Protein AF-A0A8H4F578-F1 (afdb_monomer)

Nearest PDB structures (foldseek):
  7ubm-assembly1_Q  TM=1.935E-01  e=5.877E+00  Escherichia phage Lambda

pLDDT: mean 79.58, std 13.31, range [27.81, 94.06]

Structure (mmCIF, N/CA/C/O backbone):
data_AF-A0A8H4F578-F1
#
_entry.id   AF-A0A8H4F578-F1
#
loop_
_atom_site.group_PDB
_atom_site.id
_atom_site.type_symbol
_atom_site.label_atom_id
_atom_site.label_alt_id
_atom_site.label_comp_id
_atom_site.label_asym_id
_atom_site.label_entity_id
_atom_site.label_seq_id
_atom_site.pdbx_PDB_ins_code
_atom_site.Cartn_x
_atom_site.Cartn_y
_atom_site.Cartn_z
_atom_site.occupancy
_atom_site.B_iso_or_equiv
_atom_site.auth_seq_id
_atom_site.auth_comp_id
_atom_site.auth_asym_id
_atom_site.auth_atom_id
_atom_site.pdbx_PDB_model_num
ATOM 1 N N . LEU A 1 1 ? -22.789 18.988 17.511 1.00 41.56 1 LEU A N 1
ATOM 2 C CA . LEU A 1 1 ? -21.681 18.490 16.652 1.00 41.56 1 LEU A CA 1
ATOM 3 C C . LEU A 1 1 ? -20.544 19.526 16.531 1.00 41.56 1 LEU A C 1
ATOM 5 O O . LEU A 1 1 ? -19.886 19.602 15.505 1.00 41.56 1 LEU A O 1
ATOM 9 N N . SER A 1 2 ? -20.291 20.328 17.570 1.00 40.25 2 SER A N 1
ATOM 10 C CA . SER A 1 2 ? -19.544 21.595 17.490 1.00 40.25 2 SER A CA 1
ATOM 11 C C . SER A 1 2 ? -18.179 21.566 18.192 1.00 40.25 2 SER A C 1
ATOM 13 O O . SER A 1 2 ? -17.842 22.511 18.897 1.00 40.25 2 SER A O 1
ATOM 15 N N . SER A 1 3 ? -17.396 20.494 18.054 1.00 42.12 3 SER A N 1
ATOM 16 C CA . SER A 1 3 ? -16.072 20.435 18.703 1.00 42.12 3 SER A CA 1
ATOM 17 C C . SER A 1 3 ? -15.105 19.442 18.053 1.00 42.12 3 SER A C 1
ATOM 19 O O . SER A 1 3 ? -14.408 18.707 18.748 1.00 42.12 3 SER A O 1
ATOM 21 N N . ILE A 1 4 ? -15.073 19.372 16.719 1.00 46.38 4 ILE A N 1
ATOM 22 C CA . ILE A 1 4 ? -13.953 18.716 16.034 1.00 46.38 4 ILE A CA 1
ATOM 23 C C . ILE A 1 4 ? -12.919 19.803 15.754 1.00 46.38 4 ILE A C 1
ATOM 25 O O . ILE A 1 4 ? -13.020 20.527 14.766 1.00 46.38 4 ILE A O 1
ATOM 29 N N . GLU A 1 5 ? -11.942 19.941 16.645 1.00 43.59 5 GLU A N 1
ATOM 30 C CA . GLU A 1 5 ? -10.723 20.683 16.339 1.00 43.59 5 GLU A CA 1
ATOM 31 C C . GLU A 1 5 ? -9.815 19.793 15.487 1.00 43.59 5 GLU A C 1
ATOM 33 O O . GLU A 1 5 ? -9.316 18.763 15.940 1.00 43.59 5 GLU A O 1
ATOM 38 N N . ILE A 1 6 ? -9.592 20.188 14.232 1.00 52.59 6 ILE A N 1
ATOM 39 C CA . ILE A 1 6 ? -8.532 19.603 13.409 1.00 52.59 6 ILE A CA 1
ATOM 40 C C . ILE A 1 6 ? -7.218 20.201 13.908 1.00 52.59 6 ILE A C 1
ATOM 42 O O . ILE A 1 6 ? -6.767 21.245 13.438 1.00 52.59 6 ILE A O 1
ATOM 46 N N . SER A 1 7 ? -6.620 19.560 14.908 1.00 52.59 7 SER A N 1
ATOM 47 C CA . SER A 1 7 ? -5.290 19.925 15.373 1.00 52.59 7 SER A CA 1
ATOM 48 C C . SER A 1 7 ? -4.251 19.234 14.486 1.00 52.59 7 SER A C 1
ATOM 50 O O . SER A 1 7 ? -4.216 18.013 14.346 1.00 52.59 7 SER A O 1
ATOM 52 N N . ASN A 1 8 ? -3.368 20.024 13.876 1.00 54.62 8 ASN A N 1
ATOM 53 C CA . ASN A 1 8 ? -2.199 19.518 13.148 1.00 54.62 8 ASN A CA 1
ATOM 54 C C . ASN A 1 8 ? -1.050 19.159 14.125 1.00 54.62 8 ASN A C 1
ATOM 56 O O . ASN A 1 8 ? 0.123 19.201 13.760 1.00 54.62 8 ASN A O 1
ATOM 60 N N . GLN A 1 9 ? -1.369 18.908 15.406 1.00 50.38 9 GLN A N 1
ATOM 61 C CA . GLN A 1 9 ? -0.395 18.913 16.506 1.00 50.38 9 GLN A CA 1
ATOM 62 C C . GLN A 1 9 ? 0.287 17.568 16.745 1.00 50.38 9 GLN A C 1
ATOM 64 O O . GLN A 1 9 ? 1.339 17.533 17.384 1.00 50.38 9 GLN A O 1
ATOM 69 N N . ALA A 1 10 ? -0.241 16.465 16.214 1.00 52.94 10 ALA A N 1
ATOM 70 C CA . ALA A 1 10 ? 0.490 15.208 16.228 1.00 52.94 10 ALA A CA 1
ATOM 71 C C . ALA A 1 10 ? 1.576 15.259 15.145 1.00 52.94 10 ALA A C 1
ATOM 73 O O . ALA A 1 10 ? 1.382 14.778 14.028 1.00 52.94 10 ALA A O 1
ATOM 74 N N . LYS A 1 11 ? 2.745 15.830 15.474 1.00 50.66 11 LYS A N 1
ATOM 75 C CA . LYS A 1 11 ? 3.982 15.452 14.783 1.00 50.66 11 LYS A CA 1
ATOM 76 C C . LYS A 1 11 ? 4.160 13.959 15.035 1.00 50.66 11 LYS A C 1
ATOM 78 O O . LYS A 1 11 ? 4.688 13.563 16.071 1.00 50.66 11 LYS A O 1
ATOM 83 N N . LEU A 1 12 ? 3.657 13.135 14.116 1.00 55.00 12 LEU A N 1
ATOM 84 C CA . LEU A 1 12 ? 4.066 11.743 14.032 1.00 55.00 12 LEU A CA 1
ATOM 85 C C . LEU A 1 12 ? 5.591 11.759 14.042 1.00 55.00 12 LEU A C 1
ATOM 87 O O . LEU A 1 12 ? 6.194 12.557 13.321 1.00 55.00 12 LEU A O 1
ATOM 91 N N . TYR A 1 13 ? 6.205 10.950 14.904 1.00 58.19 13 TYR A N 1
ATOM 92 C CA . TYR A 1 13 ? 7.653 10.802 14.886 1.00 58.19 13 TYR A CA 1
ATOM 93 C C . TYR A 1 13 ? 8.059 10.502 13.447 1.00 58.19 13 TYR A C 1
ATOM 95 O O . TYR A 1 13 ? 7.552 9.546 12.856 1.00 58.19 13 TYR A O 1
ATOM 103 N N . GLU A 1 14 ? 8.903 11.356 12.864 1.00 63.94 14 GLU A N 1
ATOM 104 C CA . GLU A 1 14 ? 9.429 11.102 11.532 1.00 63.94 14 GLU A CA 1
ATOM 105 C C . GLU A 1 14 ? 10.212 9.800 11.608 1.00 63.94 14 GLU A C 1
ATOM 107 O O . GLU A 1 14 ? 11.301 9.734 12.181 1.00 63.94 14 GLU A O 1
ATOM 112 N N . TYR A 1 15 ? 9.614 8.739 11.077 1.00 73.19 15 TYR A N 1
ATOM 113 C CA . TYR A 1 15 ? 10.293 7.470 10.968 1.00 73.19 15 TYR A CA 1
ATOM 114 C C . TYR A 1 15 ? 11.409 7.634 9.940 1.00 73.19 15 TYR A C 1
ATOM 116 O O . TYR A 1 15 ? 11.157 7.850 8.752 1.00 73.19 15 TYR A O 1
ATOM 124 N N . GLN A 1 16 ? 12.653 7.582 10.408 1.00 81.69 16 GLN A N 1
ATOM 125 C CA . GLN A 1 16 ? 13.814 7.691 9.542 1.00 81.69 16 GLN A CA 1
ATOM 126 C C . GLN A 1 16 ? 14.247 6.299 9.101 1.00 81.69 16 GLN A C 1
ATOM 128 O O . GLN A 1 16 ? 14.717 5.498 9.905 1.00 81.69 16 GLN A O 1
ATOM 133 N N . LEU A 1 17 ? 14.112 6.033 7.801 1.00 84.69 17 LEU A N 1
ATOM 134 C CA . LEU A 1 17 ? 14.711 4.853 7.190 1.00 84.69 17 LEU A CA 1
ATOM 135 C C . LEU A 1 17 ? 16.232 4.872 7.388 1.00 84.69 17 LEU A C 1
ATOM 137 O O . LEU A 1 17 ? 16.860 5.935 7.398 1.00 84.69 17 LEU A O 1
ATOM 141 N N . SER A 1 18 ? 16.839 3.688 7.470 1.00 88.31 18 SER A N 1
ATOM 142 C CA . SER A 1 18 ? 18.297 3.578 7.488 1.00 88.31 18 SER A CA 1
ATOM 143 C C . SER A 1 18 ? 18.914 4.203 6.225 1.00 88.31 18 SER A C 1
ATOM 145 O O . SER A 1 18 ? 18.304 4.244 5.149 1.00 88.31 18 SER A O 1
ATOM 147 N N . ASN A 1 19 ? 20.167 4.656 6.325 1.00 89.56 19 ASN A N 1
ATOM 148 C CA . ASN A 1 19 ? 20.914 5.157 5.165 1.00 89.56 19 ASN A CA 1
ATOM 149 C C . ASN A 1 19 ? 20.970 4.122 4.027 1.00 89.56 19 ASN A C 1
ATOM 151 O O . ASN A 1 19 ? 20.898 4.494 2.854 1.00 89.56 19 ASN A O 1
ATOM 155 N N . ASN A 1 20 ? 21.035 2.831 4.367 1.00 90.06 20 ASN A N 1
ATOM 156 C CA . ASN A 1 20 ? 21.011 1.733 3.404 1.00 90.06 20 ASN A CA 1
ATOM 157 C C . ASN A 1 20 ? 19.657 1.634 2.690 1.00 90.06 20 ASN A C 1
ATOM 159 O O . ASN A 1 20 ? 19.628 1.579 1.459 1.00 90.06 20 ASN A O 1
ATOM 163 N N . SER A 1 21 ? 18.544 1.687 3.430 1.00 90.19 21 SER A N 1
ATOM 164 C CA . SER A 1 21 ? 17.188 1.711 2.865 1.00 90.19 21 SER A CA 1
ATOM 165 C C . SER A 1 21 ? 16.989 2.905 1.927 1.00 90.19 21 SER A C 1
ATOM 167 O O . SER A 1 21 ? 16.513 2.745 0.799 1.00 90.19 21 SER A O 1
ATOM 169 N N . TYR A 1 22 ? 17.441 4.100 2.324 1.00 90.44 22 TYR A N 1
ATOM 170 C CA . TYR A 1 22 ? 17.412 5.277 1.451 1.00 90.44 22 TYR A CA 1
ATOM 171 C C . TYR A 1 22 ? 18.273 5.104 0.194 1.00 90.44 22 TYR A C 1
ATOM 173 O O . TYR A 1 22 ? 17.840 5.457 -0.908 1.00 90.44 22 TYR A O 1
ATOM 181 N N . ALA A 1 23 ? 19.486 4.563 0.330 1.00 90.69 23 ALA A N 1
ATOM 182 C CA . ALA A 1 23 ? 20.369 4.297 -0.803 1.00 90.69 23 ALA A CA 1
ATOM 183 C C . ALA A 1 23 ? 19.765 3.267 -1.770 1.00 90.69 23 ALA A C 1
ATOM 185 O O . ALA A 1 23 ? 19.925 3.396 -2.986 1.00 90.69 23 ALA A O 1
ATOM 186 N N . LEU A 1 24 ? 19.050 2.267 -1.253 1.00 91.44 24 LEU A N 1
ATOM 187 C CA . LEU A 1 24 ? 18.347 1.265 -2.048 1.00 91.44 24 LEU A CA 1
ATOM 188 C C . LEU A 1 24 ? 17.200 1.887 -2.858 1.00 91.44 24 LEU A C 1
ATOM 190 O O . LEU A 1 24 ? 17.131 1.684 -4.069 1.00 91.44 24 LEU A O 1
ATOM 194 N N . ILE A 1 25 ? 16.370 2.729 -2.230 1.00 91.69 25 ILE A N 1
ATOM 195 C CA . ILE A 1 25 ? 15.288 3.461 -2.913 1.00 91.69 25 ILE A CA 1
ATOM 196 C C . ILE A 1 25 ? 15.850 4.389 -4.000 1.00 91.69 25 ILE A C 1
ATOM 198 O O . ILE A 1 25 ? 15.314 4.445 -5.108 1.00 91.69 25 ILE A O 1
ATOM 202 N N . LYS A 1 26 ? 16.942 5.116 -3.715 1.00 91.81 26 LYS A N 1
ATOM 203 C CA . LYS A 1 26 ? 17.593 5.996 -4.704 1.00 91.81 26 LYS A CA 1
ATOM 204 C C . LYS A 1 26 ? 18.087 5.215 -5.922 1.00 91.81 26 LYS A C 1
ATOM 206 O O . LYS A 1 26 ? 17.874 5.656 -7.049 1.00 91.81 26 LYS A O 1
ATOM 211 N N . ARG A 1 27 ? 18.711 4.055 -5.706 1.00 92.38 27 ARG A N 1
ATOM 212 C CA . ARG A 1 27 ? 19.179 3.190 -6.798 1.00 92.38 27 ARG A CA 1
ATOM 213 C C . ARG A 1 27 ? 18.033 2.601 -7.599 1.00 92.38 27 ARG A C 1
ATOM 215 O O . ARG A 1 27 ? 18.107 2.615 -8.817 1.00 92.38 27 ARG A O 1
ATOM 222 N N . TRP A 1 28 ? 16.963 2.170 -6.940 1.00 94.06 28 TRP A N 1
ATOM 223 C CA . TRP A 1 28 ? 15.763 1.698 -7.626 1.00 94.06 28 TRP A CA 1
ATOM 224 C C . TRP A 1 28 ? 15.173 2.770 -8.552 1.00 94.06 28 TRP A C 1
ATOM 226 O O . TRP A 1 28 ? 14.922 2.503 -9.724 1.00 94.06 28 TRP A O 1
ATOM 236 N N . LYS A 1 29 ? 15.048 4.016 -8.068 1.00 91.75 29 LYS A N 1
ATOM 237 C CA . LYS A 1 29 ? 14.604 5.150 -8.899 1.00 91.75 29 LYS A CA 1
ATOM 238 C C . LYS A 1 29 ? 15.532 5.388 -10.090 1.00 91.75 29 LYS A C 1
ATOM 240 O O . LYS A 1 29 ? 15.054 5.617 -11.197 1.00 91.75 29 LYS A O 1
ATOM 245 N N . LYS A 1 30 ? 16.848 5.331 -9.866 1.00 92.62 30 LYS A N 1
ATOM 246 C CA . LYS A 1 30 ? 17.841 5.463 -10.935 1.00 92.62 30 LYS A CA 1
ATOM 247 C C . LYS A 1 30 ? 17.684 4.353 -11.980 1.00 92.62 30 LYS A C 1
ATOM 249 O O . LYS A 1 30 ? 17.574 4.670 -13.153 1.00 92.62 30 LYS A O 1
ATOM 254 N N . ALA A 1 31 ? 17.574 3.095 -11.558 1.00 92.38 31 ALA A N 1
ATOM 255 C CA . ALA A 1 31 ? 17.411 1.952 -12.455 1.00 92.38 31 ALA A CA 1
ATOM 256 C C . ALA A 1 31 ? 16.147 2.059 -13.327 1.00 92.38 31 ALA A C 1
ATOM 258 O O . ALA A 1 31 ? 16.177 1.723 -14.512 1.00 92.38 31 ALA A O 1
ATOM 259 N N . LEU A 1 32 ? 15.039 2.563 -12.763 1.00 89.81 32 LEU A N 1
ATOM 260 C CA . LEU A 1 32 ? 13.823 2.859 -13.529 1.00 89.81 32 LEU A CA 1
ATOM 261 C C . LEU A 1 32 ? 14.061 3.949 -14.584 1.00 89.81 32 LEU A C 1
ATOM 263 O O . LEU A 1 32 ? 13.697 3.765 -15.746 1.00 89.81 32 LEU A O 1
ATOM 267 N N . ASN A 1 33 ? 14.699 5.058 -14.198 1.00 89.88 33 ASN A N 1
ATOM 268 C CA . ASN A 1 33 ? 14.986 6.182 -15.095 1.00 89.88 33 ASN A CA 1
ATOM 269 C C . ASN A 1 33 ? 15.944 5.794 -16.230 1.00 89.88 33 ASN A C 1
ATOM 271 O O . ASN A 1 33 ? 15.690 6.112 -17.393 1.00 89.88 33 ASN A O 1
ATOM 275 N N . ASP A 1 34 ? 17.003 5.062 -15.891 1.00 91.75 34 ASP A N 1
ATOM 276 C CA . ASP A 1 34 ? 18.034 4.593 -16.820 1.00 91.75 34 ASP A CA 1
ATOM 277 C C . ASP A 1 34 ? 17.539 3.395 -17.655 1.00 91.75 34 ASP A C 1
ATOM 279 O O . ASP A 1 34 ? 18.213 2.943 -18.580 1.00 91.75 34 ASP A O 1
ATOM 283 N N . LYS A 1 35 ? 16.325 2.900 -17.366 1.00 87.81 35 LYS A N 1
ATOM 284 C CA . LYS A 1 35 ? 15.678 1.756 -18.017 1.00 87.81 35 LYS A CA 1
ATOM 285 C C . LYS A 1 35 ? 16.540 0.493 -17.991 1.00 87.81 35 LYS A C 1
ATOM 287 O O . LYS A 1 35 ? 16.430 -0.324 -18.907 1.00 87.81 35 LYS A O 1
ATOM 292 N N . GLU A 1 36 ? 17.292 0.277 -16.916 1.00 90.50 36 GLU A N 1
ATOM 293 C CA . GLU A 1 36 ? 18.150 -0.901 -16.723 1.00 90.50 36 GLU A CA 1
ATOM 294 C C . GLU A 1 36 ? 17.375 -2.209 -16.922 1.00 90.50 36 GLU A C 1
ATOM 296 O O . GLU A 1 36 ? 16.181 -2.269 -16.646 1.00 90.50 36 GLU A O 1
ATOM 301 N N . GLU A 1 37 ? 18.005 -3.275 -17.408 1.00 86.00 37 GLU A N 1
ATOM 302 C CA . GLU A 1 37 ? 17.297 -4.550 -17.619 1.00 86.00 37 GLU A CA 1
ATOM 303 C C . GLU A 1 37 ? 16.968 -5.270 -16.307 1.00 86.00 37 GLU A C 1
ATOM 305 O O . GLU A 1 37 ? 15.935 -5.936 -16.203 1.00 86.00 37 GLU A O 1
ATOM 310 N N . LEU A 1 38 ? 17.821 -5.095 -15.299 1.00 86.69 38 LEU A N 1
ATOM 311 C CA . LEU A 1 38 ? 17.749 -5.777 -14.017 1.00 86.69 38 LEU A CA 1
ATOM 312 C C . LEU A 1 38 ? 18.058 -4.795 -12.890 1.00 86.69 38 LEU A C 1
ATOM 314 O O . LEU A 1 38 ? 19.040 -4.066 -12.957 1.00 86.69 38 LEU A O 1
ATOM 318 N N . PHE A 1 39 ? 17.262 -4.837 -11.824 1.00 89.88 39 PHE A N 1
ATOM 319 C CA . PHE A 1 39 ? 17.556 -4.109 -10.596 1.00 89.88 39 PHE A CA 1
ATOM 320 C C . PHE A 1 39 ? 18.296 -5.016 -9.609 1.00 89.88 39 PHE A C 1
ATOM 322 O O . PHE A 1 39 ? 17.739 -5.992 -9.102 1.00 89.88 39 PHE A O 1
ATOM 329 N N . LEU A 1 40 ? 19.558 -4.682 -9.334 1.00 83.69 40 LEU A N 1
ATOM 330 C CA . LEU A 1 40 ? 20.386 -5.364 -8.340 1.00 83.69 40 LEU A CA 1
ATOM 331 C C . LEU A 1 40 ? 20.399 -4.594 -7.015 1.00 83.69 40 LEU A C 1
ATOM 333 O O . LEU A 1 40 ? 20.420 -3.362 -6.986 1.00 83.69 40 LEU A O 1
ATOM 337 N N . GLN A 1 41 ? 20.468 -5.332 -5.905 1.00 82.31 41 GLN A N 1
ATOM 338 C CA . GLN A 1 41 ? 20.393 -4.786 -4.545 1.00 82.31 41 GLN A CA 1
ATOM 339 C C . GLN A 1 41 ? 21.719 -4.863 -3.737 1.00 82.31 41 GLN A C 1
ATOM 341 O O . GLN A 1 41 ? 21.709 -5.394 -2.633 1.00 82.31 41 GLN A O 1
ATOM 346 N N . PRO A 1 42 ? 22.889 -4.379 -4.211 1.00 80.50 42 PRO A N 1
ATOM 347 C CA . PRO A 1 42 ? 24.122 -4.411 -3.405 1.00 80.50 42 PRO A CA 1
ATOM 348 C C . PRO A 1 42 ? 24.296 -3.160 -2.513 1.00 80.50 42 PRO A C 1
ATOM 350 O O . PRO A 1 42 ? 24.107 -2.060 -3.012 1.00 80.50 42 PRO A O 1
ATOM 353 N N . PRO A 1 43 ? 24.710 -3.235 -1.242 1.00 77.25 43 PRO A N 1
ATOM 354 C CA . PRO A 1 43 ? 24.967 -4.450 -0.490 1.00 77.25 43 PRO A CA 1
ATOM 355 C C . PRO A 1 43 ? 23.654 -5.163 -0.133 1.00 77.25 43 PRO A C 1
ATOM 357 O O . PRO A 1 43 ? 22.614 -4.500 -0.063 1.00 77.25 43 PRO A O 1
ATOM 360 N N . PRO A 1 44 ? 23.706 -6.488 0.090 1.00 83.94 44 PRO A N 1
ATOM 361 C CA . PRO A 1 44 ? 22.552 -7.252 0.537 1.00 83.94 44 PRO A CA 1
ATOM 362 C C . PRO A 1 44 ? 21.913 -6.631 1.787 1.00 83.94 44 PRO A C 1
ATOM 364 O O . PRO A 1 44 ? 22.640 -6.091 2.628 1.00 83.94 44 PRO A O 1
ATOM 367 N N . PRO A 1 45 ? 20.583 -6.735 1.9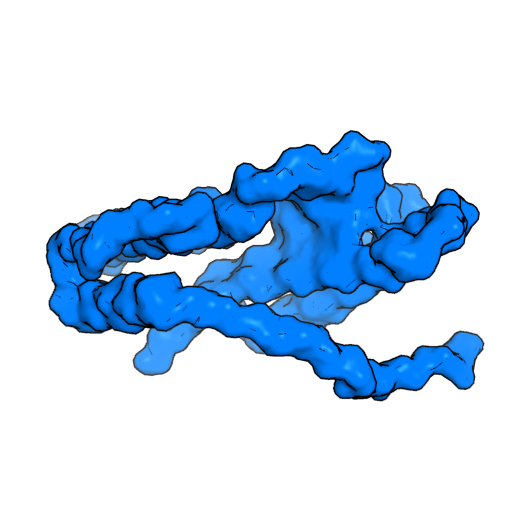41 1.00 88.62 45 PRO A N 1
ATOM 368 C CA . PRO A 1 45 ? 19.900 -6.299 3.149 1.00 88.62 45 PRO A CA 1
ATOM 369 C C . PRO A 1 45 ? 20.514 -6.895 4.417 1.00 88.62 45 PRO A C 1
ATOM 371 O O . PRO A 1 45 ? 20.756 -8.099 4.492 1.00 88.62 45 PRO A O 1
ATOM 374 N N . THR A 1 46 ? 20.732 -6.054 5.426 1.00 89.81 46 THR A N 1
ATOM 375 C CA . THR A 1 46 ? 21.371 -6.457 6.694 1.00 89.81 46 THR A CA 1
ATOM 376 C C . THR A 1 46 ? 20.369 -6.733 7.811 1.00 89.81 46 THR A C 1
ATOM 378 O O . THR A 1 46 ? 20.715 -7.308 8.841 1.00 89.81 46 THR A O 1
ATOM 381 N N . ASN A 1 47 ? 19.114 -6.334 7.616 1.00 88.75 47 ASN A N 1
ATOM 382 C CA . ASN A 1 47 ? 18.035 -6.504 8.577 1.00 88.75 47 ASN A CA 1
ATOM 383 C C . ASN A 1 47 ? 16.700 -6.777 7.864 1.00 88.75 47 ASN A C 1
ATOM 385 O O . ASN A 1 47 ? 16.585 -6.692 6.638 1.00 88.75 47 ASN A O 1
ATOM 389 N N . ARG A 1 48 ? 15.674 -7.130 8.648 1.00 86.31 48 ARG A N 1
ATOM 390 C CA . ARG A 1 48 ? 14.348 -7.509 8.133 1.00 86.31 48 ARG A CA 1
ATOM 391 C C . ARG A 1 48 ? 13.651 -6.371 7.386 1.00 86.31 48 ARG A C 1
ATOM 393 O O . ARG A 1 48 ? 12.958 -6.635 6.409 1.00 86.31 48 ARG A O 1
ATOM 400 N N . GLU A 1 49 ? 13.827 -5.132 7.835 1.00 86.38 49 GLU A N 1
ATOM 401 C CA . GLU A 1 49 ? 13.228 -3.955 7.200 1.00 86.38 49 GLU A CA 1
ATOM 402 C C . GLU A 1 49 ? 13.836 -3.714 5.816 1.00 86.38 49 GLU A C 1
ATOM 404 O O . GLU A 1 49 ? 13.113 -3.633 4.825 1.00 86.38 49 GLU A O 1
ATOM 409 N N . GLU A 1 50 ? 15.167 -3.696 5.730 1.00 89.06 50 GLU A N 1
ATOM 410 C CA . GLU A 1 50 ? 15.892 -3.588 4.464 1.00 89.06 50 GLU A CA 1
ATOM 411 C C . GLU A 1 50 ? 15.497 -4.715 3.506 1.00 89.06 50 GLU A C 1
ATOM 413 O O . GLU A 1 50 ? 15.318 -4.458 2.319 1.00 89.06 50 GLU A O 1
ATOM 418 N N . MET A 1 51 ? 15.301 -5.939 4.015 1.00 89.50 51 MET A N 1
ATOM 419 C CA . MET A 1 51 ? 14.879 -7.092 3.212 1.00 89.50 51 MET A CA 1
ATOM 420 C C . MET A 1 51 ? 13.463 -6.904 2.652 1.00 89.50 51 MET A C 1
ATOM 422 O O . MET A 1 51 ? 13.222 -7.160 1.472 1.00 89.50 51 MET A O 1
ATOM 426 N N . ALA A 1 52 ? 12.526 -6.418 3.471 1.00 88.62 52 ALA A N 1
ATOM 427 C CA . ALA A 1 52 ? 11.160 -6.136 3.035 1.00 88.62 52 ALA A CA 1
ATOM 428 C C . ALA A 1 52 ? 11.124 -5.027 1.968 1.00 88.62 52 ALA A C 1
ATOM 430 O O . ALA A 1 52 ? 10.443 -5.167 0.947 1.00 88.62 52 ALA A O 1
ATOM 431 N N . ILE A 1 53 ? 11.902 -3.956 2.162 1.00 90.50 53 ILE A N 1
ATOM 432 C CA . ILE A 1 53 ? 12.029 -2.861 1.190 1.00 90.50 53 ILE A CA 1
ATOM 433 C C . ILE A 1 53 ? 12.645 -3.383 -0.112 1.00 90.50 53 ILE A C 1
ATOM 435 O O . ILE A 1 53 ? 12.087 -3.159 -1.182 1.00 90.50 53 ILE A O 1
ATOM 439 N N . ALA A 1 54 ? 13.745 -4.129 -0.035 1.00 90.75 54 ALA A N 1
ATOM 440 C CA . ALA A 1 54 ? 14.378 -4.785 -1.175 1.00 90.75 54 ALA A CA 1
ATOM 441 C C . ALA A 1 54 ? 13.394 -5.618 -2.002 1.00 90.75 54 ALA A C 1
ATOM 443 O O . ALA A 1 54 ? 13.236 -5.380 -3.203 1.00 90.75 54 ALA A O 1
ATOM 444 N N . ASN A 1 55 ? 12.695 -6.553 -1.361 1.00 90.06 55 ASN A N 1
ATOM 445 C CA . ASN A 1 55 ? 11.736 -7.429 -2.032 1.00 90.06 55 ASN A CA 1
ATOM 446 C C . ASN A 1 55 ? 10.597 -6.639 -2.682 1.00 90.06 55 ASN A C 1
ATOM 448 O O . ASN A 1 55 ? 10.226 -6.922 -3.826 1.00 90.06 55 ASN A O 1
ATOM 452 N N . THR A 1 56 ? 10.098 -5.608 -1.994 1.00 92.12 56 THR A N 1
ATOM 453 C CA . THR A 1 56 ? 9.090 -4.689 -2.536 1.00 92.12 56 THR A CA 1
ATOM 454 C C . THR A 1 56 ? 9.604 -4.019 -3.807 1.00 92.12 56 THR A C 1
ATOM 456 O O . THR A 1 56 ? 8.973 -4.116 -4.857 1.00 92.12 56 THR A O 1
ATOM 459 N N . LEU A 1 57 ? 10.780 -3.391 -3.750 1.00 92.94 57 LEU A N 1
ATOM 460 C CA . LEU A 1 57 ? 11.345 -2.637 -4.869 1.00 92.94 57 LEU A CA 1
ATOM 461 C C . LEU A 1 57 ? 11.660 -3.529 -6.077 1.00 92.94 57 LEU A C 1
ATOM 463 O O . LEU A 1 57 ? 11.331 -3.158 -7.204 1.00 92.94 57 LEU A O 1
ATOM 467 N N . SER A 1 58 ? 12.231 -4.717 -5.864 1.00 91.88 58 SER A N 1
ATOM 468 C CA . SER A 1 58 ? 12.487 -5.660 -6.962 1.00 91.88 58 SER A CA 1
ATOM 469 C C . SER A 1 58 ? 11.207 -6.154 -7.619 1.00 91.88 58 SER A C 1
ATOM 471 O O . SER A 1 58 ? 11.127 -6.189 -8.845 1.00 91.88 58 SER A O 1
ATOM 473 N N . THR A 1 59 ? 10.190 -6.489 -6.827 1.00 91.88 59 THR A N 1
ATOM 474 C CA . THR A 1 59 ? 8.905 -6.952 -7.365 1.00 91.88 59 THR A CA 1
ATOM 475 C C . THR A 1 59 ? 8.227 -5.848 -8.179 1.00 91.88 59 THR A C 1
ATOM 477 O O . THR A 1 59 ? 7.822 -6.079 -9.318 1.00 91.88 59 THR A O 1
ATOM 480 N N . LEU A 1 60 ? 8.193 -4.619 -7.649 1.00 91.62 60 LEU A N 1
ATOM 481 C CA . LEU A 1 60 ? 7.653 -3.457 -8.362 1.00 91.62 60 LEU A CA 1
ATOM 482 C C . LEU A 1 60 ? 8.427 -3.162 -9.657 1.00 91.62 60 LEU A C 1
ATOM 484 O O . LEU A 1 60 ? 7.814 -2.841 -10.673 1.00 91.62 60 LEU A O 1
ATOM 488 N N . PHE A 1 61 ? 9.756 -3.310 -9.648 1.00 91.62 61 PHE A N 1
ATOM 489 C CA . PHE A 1 61 ? 10.587 -3.131 -10.843 1.00 91.62 61 PHE A CA 1
ATOM 490 C C . PHE A 1 61 ? 10.236 -4.143 -11.942 1.00 91.62 61 PHE A C 1
ATOM 492 O O . PHE A 1 61 ? 10.099 -3.781 -13.112 1.00 91.62 61 PHE A O 1
ATOM 499 N N . LEU A 1 62 ? 10.054 -5.415 -11.576 1.00 90.56 62 LEU A N 1
ATOM 500 C CA . LEU A 1 62 ? 9.682 -6.464 -12.526 1.00 90.56 62 LEU A CA 1
ATOM 501 C C . LEU A 1 62 ? 8.303 -6.207 -13.144 1.00 90.56 62 LEU A C 1
ATOM 503 O O . LEU A 1 62 ? 8.158 -6.318 -14.366 1.00 90.56 62 LEU A O 1
ATOM 507 N N . PHE A 1 63 ? 7.318 -5.807 -12.335 1.00 89.25 63 PHE A N 1
ATOM 508 C CA . PHE A 1 63 ? 5.985 -5.475 -12.837 1.00 89.25 63 PHE A CA 1
ATOM 509 C C . PHE A 1 63 ? 5.972 -4.225 -13.724 1.00 89.25 63 PHE A C 1
ATOM 511 O O . PHE A 1 63 ? 5.269 -4.212 -14.737 1.00 89.25 63 PHE A O 1
ATOM 518 N N . ASP A 1 64 ? 6.787 -3.209 -13.424 1.00 85.44 64 ASP A N 1
ATOM 519 C CA . ASP A 1 64 ? 6.957 -2.044 -14.302 1.00 85.44 64 ASP A CA 1
ATOM 520 C C . ASP A 1 64 ? 7.547 -2.436 -15.672 1.00 85.44 64 ASP A C 1
ATOM 522 O O . ASP A 1 64 ? 7.037 -2.050 -16.733 1.00 85.44 64 ASP A O 1
ATOM 526 N N . LYS A 1 65 ? 8.564 -3.306 -15.678 1.00 84.19 65 LYS A N 1
ATOM 527 C CA . LYS A 1 65 ? 9.149 -3.836 -16.918 1.00 84.19 65 LYS A CA 1
ATOM 528 C C . LYS A 1 65 ? 8.168 -4.667 -17.729 1.00 84.19 65 LYS A C 1
ATOM 530 O O . LYS A 1 65 ? 8.147 -4.563 -18.959 1.00 84.19 65 LYS A O 1
ATOM 535 N N . GLU A 1 66 ? 7.382 -5.512 -17.075 1.00 82.88 66 GLU A N 1
ATOM 536 C CA . GLU A 1 66 ? 6.330 -6.291 -17.729 1.00 82.88 66 GLU A CA 1
ATOM 537 C C . GLU A 1 66 ? 5.257 -5.369 -18.333 1.00 82.88 66 GLU A C 1
ATOM 539 O O . GLU A 1 66 ? 4.883 -5.524 -19.499 1.00 82.88 66 GLU A O 1
ATOM 544 N N . SER A 1 67 ? 4.816 -4.369 -17.565 1.00 78.50 67 SER A N 1
ATOM 545 C CA . SER A 1 67 ? 3.866 -3.337 -17.989 1.00 78.50 67 SER A CA 1
ATOM 546 C C . SER A 1 67 ? 4.359 -2.592 -19.236 1.00 78.50 67 SER A C 1
ATOM 548 O O . SER A 1 67 ? 3.639 -2.490 -20.235 1.00 78.50 67 SER A O 1
ATOM 550 N N . THR A 1 68 ? 5.625 -2.164 -19.236 1.00 76.75 68 THR A N 1
ATOM 551 C CA . THR A 1 68 ? 6.261 -1.490 -20.378 1.00 76.75 68 THR A CA 1
ATOM 552 C C . THR A 1 68 ? 6.309 -2.391 -21.614 1.00 76.75 68 THR A C 1
ATOM 554 O O . THR A 1 68 ? 5.989 -1.948 -22.719 1.00 76.75 68 THR A O 1
ATOM 557 N N . ARG A 1 69 ? 6.643 -3.680 -21.450 1.00 74.94 69 ARG A N 1
ATOM 558 C CA . ARG A 1 69 ? 6.641 -4.652 -22.557 1.00 74.94 69 ARG A CA 1
ATOM 559 C C . ARG A 1 69 ? 5.252 -4.830 -23.169 1.00 74.94 69 ARG A C 1
ATOM 561 O O . ARG A 1 69 ? 5.149 -4.889 -24.389 1.00 74.94 69 ARG A O 1
ATOM 568 N N . LYS A 1 70 ? 4.197 -4.875 -22.348 1.00 71.25 70 LYS A N 1
ATOM 569 C CA . LYS A 1 70 ? 2.797 -5.066 -22.786 1.00 71.25 70 LYS A CA 1
ATOM 570 C C . LYS A 1 70 ? 2.150 -3.819 -23.396 1.00 71.25 70 LYS A C 1
ATOM 572 O O . LYS A 1 70 ? 1.168 -3.935 -24.124 1.00 71.25 70 LYS A O 1
ATOM 577 N N . THR A 1 71 ? 2.689 -2.636 -23.116 1.00 66.56 71 THR A N 1
ATOM 578 C CA . THR A 1 71 ? 2.159 -1.348 -23.601 1.00 66.56 71 THR A CA 1
ATOM 579 C C . THR A 1 71 ? 3.041 -0.685 -24.664 1.00 66.56 71 THR A C 1
ATOM 581 O O . THR A 1 71 ? 2.698 0.380 -25.185 1.00 66.56 71 THR A O 1
ATOM 584 N N . GLY A 1 72 ? 4.160 -1.322 -25.025 1.00 68.50 72 GLY A N 1
ATOM 585 C CA . GLY A 1 72 ? 5.102 -0.840 -26.028 1.00 68.50 72 GLY A CA 1
ATOM 586 C C . GLY A 1 72 ? 4.487 -0.680 -27.423 1.00 68.50 72 GLY A C 1
ATOM 587 O O . GLY A 1 72 ? 3.533 -1.359 -27.797 1.00 68.50 72 GLY A O 1
ATOM 588 N N . LYS A 1 73 ? 5.076 0.210 -28.235 1.00 65.06 73 LYS A N 1
ATOM 589 C CA . LYS A 1 73 ? 4.584 0.557 -29.587 1.00 65.06 73 LYS A CA 1
ATOM 590 C C . LYS A 1 73 ? 4.461 -0.643 -30.540 1.00 65.06 73 LYS A C 1
ATOM 592 O O . LYS A 1 73 ? 3.690 -0.574 -31.487 1.00 65.06 73 LYS A O 1
ATOM 597 N N . LEU A 1 74 ? 5.217 -1.712 -30.290 1.00 66.81 74 LEU A N 1
ATOM 598 C CA . LEU A 1 74 ? 5.263 -2.928 -31.109 1.00 66.81 74 LEU A CA 1
ATOM 599 C C . LEU A 1 74 ? 4.172 -3.954 -30.748 1.00 66.81 74 LEU A C 1
ATOM 601 O O . LEU A 1 74 ? 4.022 -4.954 -31.447 1.00 66.81 74 LEU A O 1
ATOM 605 N N . VAL A 1 75 ? 3.406 -3.734 -29.673 1.00 68.00 75 VAL A N 1
ATOM 606 C CA . VAL A 1 75 ? 2.357 -4.666 -29.243 1.00 68.00 75 VAL A CA 1
ATOM 607 C C . VAL A 1 75 ? 1.078 -4.420 -30.045 1.00 68.00 75 VAL A C 1
ATOM 609 O O . VAL A 1 75 ? 0.496 -3.338 -29.988 1.00 68.00 75 VAL A O 1
ATOM 612 N N . ARG A 1 76 ? 0.619 -5.448 -30.775 1.00 58.03 76 ARG A N 1
ATOM 613 C CA . ARG A 1 76 ? -0.593 -5.386 -31.618 1.00 58.03 76 ARG A CA 1
ATOM 614 C C . ARG A 1 76 ? -1.880 -5.142 -30.824 1.00 58.03 76 ARG A C 1
ATOM 616 O O . ARG A 1 76 ? -2.769 -4.456 -31.315 1.00 58.03 76 ARG A O 1
ATOM 623 N N . HIS A 1 77 ? -1.971 -5.670 -29.605 1.00 61.81 77 HIS A N 1
ATOM 624 C CA . HIS A 1 77 ? -3.126 -5.496 -28.724 1.00 61.81 77 HIS A CA 1
ATOM 625 C C . HIS A 1 77 ? -2.703 -4.791 -27.441 1.00 61.81 77 HIS A C 1
ATOM 627 O O . HIS A 1 77 ? -2.053 -5.381 -26.580 1.00 61.81 77 HIS A O 1
ATOM 633 N N . LYS A 1 78 ? -3.072 -3.515 -27.312 1.00 61.62 78 LYS A N 1
ATOM 634 C CA . LYS A 1 78 ? -2.826 -2.755 -26.085 1.00 61.62 78 LYS A CA 1
ATOM 635 C C . LYS A 1 78 ? -3.776 -3.252 -25.004 1.00 61.62 78 LYS A C 1
ATOM 637 O O . LYS A 1 78 ? -4.987 -3.092 -25.123 1.00 61.62 78 LYS A O 1
ATOM 642 N N . TYR A 1 79 ? -3.221 -3.853 -23.960 1.00 62.16 79 TYR A N 1
ATOM 643 C CA . TYR A 1 79 ? -3.999 -4.244 -22.793 1.00 62.16 79 TYR A CA 1
ATOM 644 C C . TYR A 1 79 ? -4.261 -3.003 -21.935 1.00 62.16 79 TYR A C 1
ATOM 646 O O . TYR A 1 79 ? -3.317 -2.368 -21.460 1.00 62.16 79 TYR A O 1
ATOM 654 N N . ASN A 1 80 ? -5.530 -2.637 -21.750 1.00 60.91 80 ASN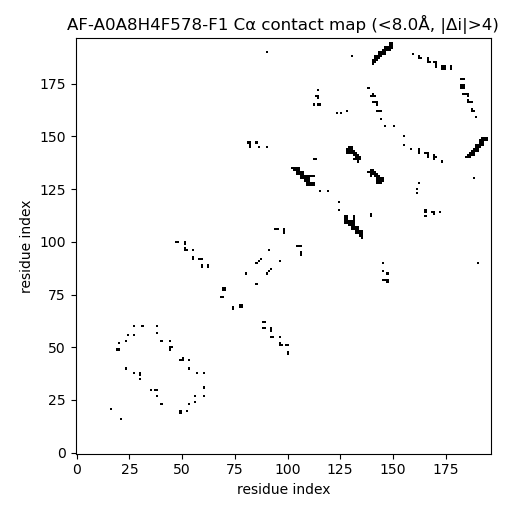 A N 1
ATOM 655 C CA . ASN A 1 80 ? -5.890 -1.630 -20.757 1.00 60.91 80 ASN A CA 1
ATOM 656 C C . ASN A 1 80 ? -5.725 -2.256 -19.371 1.00 60.91 80 ASN A C 1
ATOM 658 O O . ASN A 1 80 ? -6.369 -3.255 -19.060 1.00 60.91 80 ASN A O 1
ATOM 662 N N . GLN A 1 81 ? -4.854 -1.681 -18.547 1.00 67.31 81 GLN A N 1
ATOM 663 C CA . GLN A 1 81 ? -4.689 -2.122 -17.165 1.00 67.31 81 GLN A CA 1
ATOM 664 C C . GLN A 1 81 ? -5.958 -1.793 -16.379 1.00 67.31 81 GLN A C 1
ATOM 666 O O . GLN A 1 81 ? -6.347 -0.628 -16.277 1.00 67.31 81 GLN A O 1
ATOM 671 N N . SER A 1 82 ? -6.622 -2.830 -15.872 1.00 79.44 82 SER A N 1
ATOM 672 C CA . SER A 1 82 ? -7.774 -2.683 -14.989 1.00 79.44 82 SER A CA 1
ATOM 673 C C . SER A 1 82 ? -7.333 -2.243 -13.591 1.00 79.44 82 SER A C 1
ATOM 675 O O . SER A 1 82 ? -6.162 -2.351 -13.227 1.00 79.44 82 SER A O 1
ATOM 677 N N . GLU A 1 83 ? -8.288 -1.768 -12.791 1.00 80.81 83 GLU A N 1
ATOM 678 C CA . GLU A 1 83 ? -8.068 -1.437 -11.376 1.00 80.81 83 GLU A CA 1
ATOM 679 C C . GLU A 1 83 ? -7.526 -2.642 -10.600 1.00 80.81 83 GLU A C 1
ATOM 681 O O . GLU A 1 83 ? -6.511 -2.532 -9.922 1.00 80.81 83 GLU A O 1
ATOM 686 N N . ILE A 1 84 ? -8.107 -3.821 -10.837 1.00 84.75 84 ILE A N 1
ATOM 687 C CA . ILE A 1 84 ? -7.668 -5.093 -10.251 1.00 84.75 84 ILE A CA 1
ATOM 688 C C . ILE A 1 84 ? -6.230 -5.444 -10.662 1.00 84.75 84 ILE A C 1
ATOM 690 O O . ILE A 1 84 ? -5.440 -5.845 -9.812 1.00 84.75 84 ILE A O 1
ATOM 694 N N . ASP A 1 85 ? -5.848 -5.271 -11.935 1.00 84.12 85 ASP A N 1
ATOM 695 C CA . ASP A 1 85 ? -4.467 -5.537 -12.374 1.00 84.12 85 ASP A CA 1
ATOM 696 C C . ASP A 1 85 ? -3.470 -4.612 -11.658 1.00 84.12 85 ASP A C 1
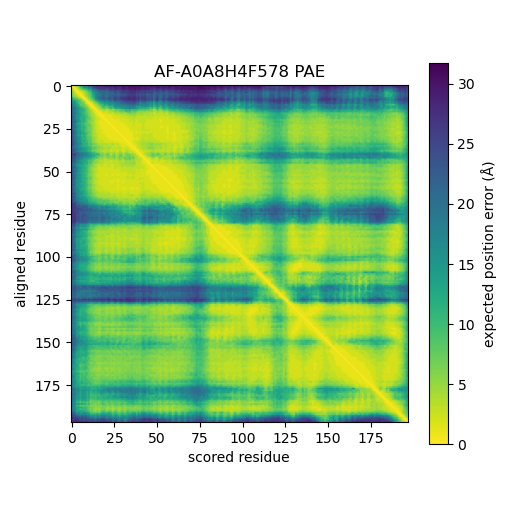ATOM 698 O O . ASP A 1 85 ? -2.400 -5.051 -11.233 1.00 84.12 85 ASP A O 1
ATOM 702 N N . PHE A 1 86 ? -3.844 -3.342 -11.465 1.00 85.31 86 PHE A N 1
ATOM 703 C CA . PHE A 1 86 ? -3.022 -2.377 -10.739 1.00 85.31 86 PHE A CA 1
ATOM 704 C C . PHE A 1 86 ? -2.928 -2.703 -9.240 1.00 85.31 86 PHE A C 1
ATOM 706 O O . PHE A 1 86 ? -1.841 -2.623 -8.661 1.00 85.31 86 PHE A O 1
ATOM 713 N N . ILE A 1 87 ? -4.035 -3.133 -8.626 1.00 88.50 87 ILE A N 1
ATOM 714 C CA . ILE A 1 87 ? -4.067 -3.619 -7.243 1.00 88.50 87 ILE A CA 1
ATOM 715 C C . ILE A 1 87 ? -3.104 -4.795 -7.077 1.00 88.50 87 ILE A C 1
ATOM 717 O O . ILE A 1 87 ? -2.200 -4.728 -6.248 1.00 88.50 87 ILE A O 1
ATOM 721 N N . VAL A 1 88 ? -3.253 -5.839 -7.897 1.00 87.75 88 VAL A N 1
ATOM 722 C CA . VAL A 1 88 ? -2.493 -7.092 -7.769 1.00 87.75 88 VAL A CA 1
ATOM 723 C C . VAL A 1 88 ? -0.997 -6.894 -8.013 1.00 87.75 88 VAL A C 1
ATOM 725 O O . VAL A 1 88 ? -0.190 -7.553 -7.364 1.00 87.75 88 VAL A O 1
ATOM 728 N N . LYS A 1 89 ? -0.610 -6.008 -8.936 1.00 87.06 89 LYS A N 1
ATOM 729 C CA . LYS A 1 89 ? 0.803 -5.822 -9.302 1.00 87.06 89 LYS A CA 1
ATOM 730 C C . LYS A 1 89 ? 1.530 -4.774 -8.473 1.00 87.06 89 LYS A C 1
ATOM 732 O O . LYS A 1 89 ? 2.733 -4.894 -8.272 1.00 87.06 89 LYS A O 1
ATOM 737 N N . PHE A 1 90 ? 0.839 -3.731 -8.020 1.00 88.75 90 PHE A N 1
ATOM 738 C CA . PHE A 1 90 ? 1.501 -2.585 -7.397 1.00 88.75 90 PHE A CA 1
ATOM 739 C C . PHE A 1 90 ? 1.043 -2.366 -5.959 1.00 88.75 90 PHE A C 1
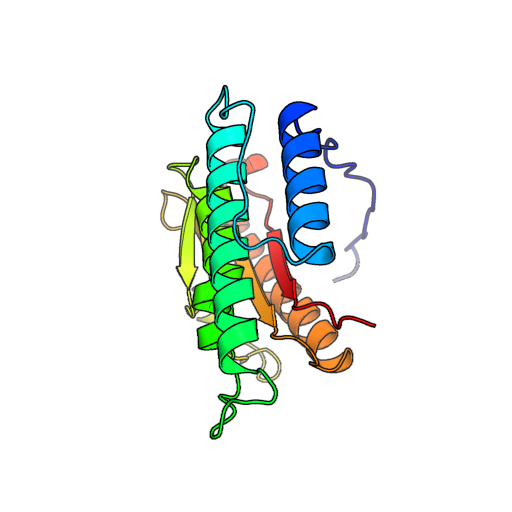ATOM 741 O O . PHE A 1 90 ? 1.870 -2.386 -5.046 1.00 88.75 90 PHE A O 1
ATOM 748 N N . ALA A 1 91 ? -0.259 -2.170 -5.737 1.00 89.56 91 ALA A N 1
ATOM 749 C CA . ALA A 1 91 ? -0.753 -1.817 -4.408 1.00 89.56 91 ALA A CA 1
ATOM 750 C C . ALA A 1 91 ? -0.582 -2.965 -3.403 1.00 89.56 91 ALA A C 1
ATOM 752 O O . ALA A 1 91 ? -0.128 -2.728 -2.285 1.00 89.56 91 ALA A O 1
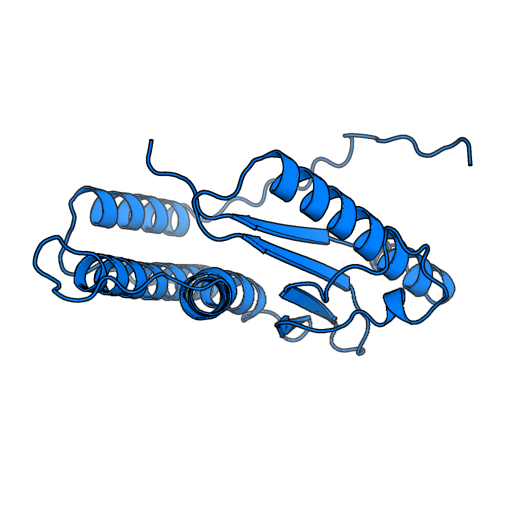ATOM 753 N N . SER A 1 92 ? -0.882 -4.203 -3.805 1.00 90.75 92 SER A N 1
ATOM 754 C CA . SER A 1 92 ? -0.772 -5.377 -2.937 1.00 90.75 92 SER A CA 1
ATOM 755 C C . SER A 1 92 ? 0.658 -5.640 -2.505 1.00 90.75 92 SER A C 1
ATOM 757 O O . SER A 1 92 ? 0.909 -5.812 -1.317 1.00 90.75 92 SER A O 1
ATOM 759 N N . VAL A 1 93 ? 1.601 -5.557 -3.444 1.00 91.19 93 VAL A N 1
ATOM 760 C CA . VAL A 1 93 ? 3.034 -5.708 -3.187 1.00 91.19 93 VAL A CA 1
ATOM 761 C C . VAL A 1 93 ? 3.497 -4.694 -2.150 1.00 91.19 93 VAL A C 1
ATOM 763 O O . VAL A 1 93 ? 4.224 -5.056 -1.231 1.00 91.19 93 VAL A O 1
ATOM 766 N N . LEU A 1 94 ? 3.072 -3.434 -2.267 1.00 89.06 94 LEU A N 1
ATOM 767 C CA . LEU A 1 94 ? 3.450 -2.402 -1.309 1.00 89.06 94 LEU A CA 1
ATOM 768 C C . LEU A 1 94 ? 2.824 -2.668 0.065 1.00 89.06 94 LEU A C 1
ATOM 770 O O . LEU A 1 94 ? 3.542 -2.824 1.049 1.00 89.06 94 LEU A O 1
ATOM 774 N N . VAL A 1 95 ? 1.495 -2.752 0.123 1.00 88.62 95 VAL A N 1
ATOM 775 C CA . VAL A 1 95 ? 0.747 -2.819 1.384 1.00 88.62 95 VAL A CA 1
ATOM 776 C C . VAL A 1 95 ? 1.046 -4.120 2.130 1.00 88.62 95 VAL A C 1
ATOM 778 O O . VAL A 1 95 ? 1.376 -4.081 3.314 1.00 88.62 95 VAL A O 1
ATOM 781 N N . GLN A 1 96 ? 1.015 -5.273 1.455 1.00 88.44 96 GLN A N 1
ATOM 782 C CA . GLN A 1 96 ? 1.314 -6.552 2.103 1.00 88.44 96 GLN A CA 1
ATOM 783 C C . GLN A 1 96 ? 2.749 -6.591 2.622 1.00 88.44 96 GLN A C 1
ATOM 785 O O . GLN A 1 96 ? 2.955 -7.009 3.757 1.00 88.44 96 GLN A O 1
ATOM 790 N N . ASN A 1 97 ? 3.743 -6.115 1.861 1.00 87.62 97 ASN A N 1
ATOM 791 C CA . ASN A 1 97 ? 5.125 -6.129 2.342 1.00 87.62 97 ASN A CA 1
ATOM 792 C C . ASN A 1 97 ? 5.353 -5.148 3.499 1.00 87.62 97 ASN A C 1
ATOM 794 O O . ASN A 1 97 ? 6.094 -5.493 4.422 1.00 87.62 97 ASN A O 1
ATOM 798 N N . THR A 1 98 ? 4.685 -3.987 3.512 1.00 85.00 98 THR A N 1
ATOM 799 C CA . THR A 1 98 ? 4.721 -3.054 4.653 1.00 85.00 98 THR A CA 1
ATOM 800 C C . THR A 1 98 ? 4.252 -3.729 5.942 1.00 85.00 98 THR A C 1
ATOM 802 O O . THR A 1 98 ? 4.900 -3.586 6.979 1.00 85.00 98 THR A O 1
ATOM 805 N N . PHE A 1 99 ? 3.175 -4.516 5.878 1.00 84.19 99 PHE A N 1
ATOM 806 C CA . PHE A 1 99 ? 2.615 -5.187 7.054 1.00 84.19 99 PHE A CA 1
ATOM 807 C C . PHE A 1 99 ? 3.123 -6.622 7.266 1.00 84.19 99 PHE A C 1
ATOM 809 O O . PHE A 1 99 ? 2.897 -7.181 8.333 1.00 84.19 99 PHE A O 1
ATOM 816 N N . SER A 1 100 ? 3.895 -7.187 6.331 1.00 80.00 100 SER A N 1
ATOM 817 C CA . SER A 1 100 ? 4.416 -8.568 6.377 1.00 80.00 100 SER A CA 1
ATOM 818 C C . SER A 1 100 ? 5.274 -8.874 7.605 1.00 80.00 100 SER A C 1
ATOM 820 O O . SER A 1 100 ? 5.437 -10.028 8.008 1.00 80.00 100 SER A O 1
ATOM 822 N N . SER A 1 101 ? 5.863 -7.835 8.203 1.00 74.06 101 SER A N 1
ATOM 823 C CA . SER A 1 101 ? 6.690 -7.984 9.392 1.00 74.06 101 SER A CA 1
ATOM 824 C C . SER A 1 101 ? 5.873 -8.137 10.680 1.00 74.06 101 SER A C 1
ATOM 826 O O . SER A 1 101 ? 6.382 -8.674 11.671 1.00 74.06 101 SER A O 1
ATOM 828 N N . SER A 1 102 ? 4.608 -7.711 10.642 1.00 81.31 102 SER A N 1
ATOM 829 C CA . SER A 1 102 ? 3.666 -7.717 11.750 1.00 81.31 102 SER A CA 1
ATOM 830 C C . SER A 1 102 ? 2.796 -8.968 11.709 1.00 81.31 102 SER A C 1
ATOM 832 O O . SER A 1 102 ? 2.133 -9.249 10.720 1.00 81.31 102 SER A O 1
ATOM 834 N N . ASN A 1 103 ? 2.730 -9.693 12.822 1.00 80.25 103 ASN A N 1
ATOM 835 C CA . ASN A 1 103 ? 1.723 -10.737 13.031 1.00 80.25 103 ASN A CA 1
ATOM 836 C C . ASN A 1 103 ? 0.397 -10.175 13.574 1.00 80.25 103 ASN A C 1
ATOM 838 O O . ASN A 1 103 ? -0.514 -10.937 13.885 1.00 80.25 103 ASN A O 1
ATOM 842 N N . ARG A 1 104 ? 0.306 -8.850 13.743 1.00 86.69 104 ARG A N 1
ATOM 843 C CA . ARG A 1 104 ? -0.839 -8.185 14.370 1.00 86.69 104 ARG A CA 1
ATOM 844 C C . ARG A 1 104 ? -1.811 -7.585 13.376 1.00 86.69 104 ARG A C 1
ATOM 846 O O . ARG A 1 104 ? -2.855 -7.139 13.823 1.00 86.69 104 ARG A O 1
ATOM 853 N N . ILE A 1 105 ? -1.457 -7.509 12.094 1.00 88.94 105 ILE A N 1
ATOM 854 C CA . ILE A 1 105 ? -2.258 -6.858 11.056 1.00 88.94 105 ILE A CA 1
ATOM 855 C C . ILE A 1 105 ? -2.396 -7.813 9.873 1.00 88.94 105 ILE A C 1
ATOM 857 O O . ILE A 1 105 ? -1.390 -8.276 9.339 1.00 88.94 105 ILE A O 1
ATOM 861 N N . SER A 1 106 ? -3.631 -8.068 9.453 1.00 89.75 106 SER A N 1
ATOM 862 C CA . SER A 1 106 ? -3.968 -8.689 8.177 1.00 89.75 106 SER A CA 1
ATOM 863 C C . SER A 1 106 ? -4.547 -7.651 7.217 1.00 89.75 106 SER A C 1
ATOM 865 O O . SER A 1 106 ? -5.101 -6.629 7.633 1.00 89.75 106 SER A O 1
ATOM 867 N N . ILE A 1 107 ? -4.377 -7.913 5.922 1.00 90.88 107 ILE A N 1
ATOM 868 C CA . ILE A 1 107 ? -4.830 -7.047 4.834 1.00 90.88 107 ILE A CA 1
ATOM 869 C C . ILE A 1 107 ? -5.798 -7.841 3.969 1.00 90.88 107 ILE A C 1
ATOM 871 O O . ILE A 1 107 ? -5.382 -8.785 3.293 1.00 90.88 107 ILE A O 1
ATOM 875 N N . ASP A 1 108 ? -7.048 -7.400 3.948 1.00 89.75 108 ASP A N 1
ATOM 876 C CA . ASP A 1 108 ? -8.078 -7.951 3.081 1.00 89.75 108 ASP A CA 1
ATOM 877 C C . ASP A 1 108 ? -8.297 -7.008 1.897 1.00 89.75 108 ASP A C 1
ATOM 879 O O . ASP A 1 108 ? -8.336 -5.784 2.051 1.00 89.75 108 ASP A O 1
ATOM 883 N N . TRP A 1 109 ? -8.412 -7.591 0.707 1.00 88.62 109 TRP A N 1
ATOM 884 C CA . TRP A 1 109 ? -8.520 -6.866 -0.558 1.00 88.62 109 TRP A CA 1
ATOM 885 C C . TRP A 1 109 ? -9.918 -6.952 -1.101 1.00 88.62 109 TRP A C 1
ATOM 887 O O . TRP A 1 109 ? -10.467 -8.054 -1.096 1.00 88.62 109 TRP A O 1
ATOM 897 N N . ASP A 1 110 ? -10.414 -5.817 -1.607 1.00 78.88 110 ASP A N 1
ATOM 898 C CA . ASP A 1 110 ? -11.775 -5.652 -2.101 1.00 78.88 110 ASP A CA 1
ATOM 899 C C . ASP A 1 110 ? -12.685 -6.307 -1.066 1.00 78.88 110 ASP A C 1
ATOM 901 O O . ASP A 1 110 ? -13.072 -7.444 -1.270 1.00 78.88 110 ASP A O 1
ATOM 905 N N . THR A 1 111 ? -12.876 -5.708 0.122 1.00 77.94 111 THR A N 1
ATOM 906 C CA . THR A 1 111 ? -13.752 -6.267 1.171 1.00 77.94 111 THR A CA 1
ATOM 907 C C . THR A 1 111 ? -14.681 -5.256 1.831 1.00 77.94 111 THR A C 1
ATOM 909 O O . THR A 1 111 ? -14.390 -4.067 1.890 1.00 77.94 111 THR A O 1
ATOM 912 N N . SER A 1 112 ? -15.861 -5.711 2.267 1.00 79.06 112 SER A N 1
ATOM 913 C CA . SER A 1 112 ? -16.869 -4.816 2.845 1.00 79.06 112 SER A CA 1
ATOM 914 C C . SER A 1 112 ? -16.539 -4.581 4.305 1.00 79.06 112 SER A C 1
ATOM 916 O O . SER A 1 112 ? -16.419 -5.542 5.060 1.00 79.06 112 SER A O 1
ATOM 918 N N . SER A 1 113 ? -16.454 -3.314 4.706 1.00 77.44 113 SER A N 1
ATOM 919 C CA . SER A 1 113 ? -16.238 -2.965 6.106 1.00 77.44 113 SER A CA 1
ATOM 920 C C . SER A 1 113 ? -17.441 -3.365 6.970 1.00 77.44 113 SER A C 1
ATOM 922 O O . SER A 1 113 ? -18.593 -3.093 6.619 1.00 77.44 113 SER A O 1
ATOM 924 N N . PHE A 1 114 ? -17.182 -3.945 8.143 1.00 77.75 114 PHE A N 1
ATOM 925 C CA . PHE A 1 114 ? -18.184 -4.185 9.183 1.00 77.75 114 PHE A CA 1
ATOM 926 C C . PHE A 1 114 ? -18.869 -2.887 9.621 1.00 77.75 114 PHE A C 1
ATOM 928 O O . PHE A 1 114 ? -20.060 -2.900 9.927 1.00 77.75 114 PHE A O 1
ATOM 935 N N . SER A 1 115 ? -18.150 -1.761 9.572 1.00 73.00 115 SER A N 1
ATOM 936 C CA . SER A 1 115 ? -18.672 -0.441 9.939 1.00 73.00 115 SER A CA 1
ATOM 937 C C . SER A 1 115 ? -19.735 0.111 8.979 1.00 73.00 115 SER A C 1
ATOM 939 O O . SER A 1 115 ? -20.403 1.096 9.292 1.00 73.00 115 SER A O 1
ATOM 941 N N . LEU A 1 116 ? -19.916 -0.535 7.823 1.00 72.00 116 LEU A N 1
ATOM 942 C CA . LEU A 1 116 ? -20.924 -0.187 6.821 1.00 72.00 116 LEU A CA 1
ATOM 943 C C . LEU A 1 116 ? -22.191 -1.057 6.911 1.00 72.00 116 LEU A C 1
ATOM 945 O O . LEU A 1 116 ? -23.068 -0.929 6.063 1.00 72.00 116 LEU A O 1
ATOM 949 N N . ARG A 1 117 ? -22.295 -1.955 7.905 1.00 69.88 117 ARG A N 1
ATOM 950 C CA . ARG A 1 117 ? -23.486 -2.806 8.106 1.00 69.88 117 ARG A CA 1
ATOM 951 C C . ARG A 1 117 ? -24.655 -2.085 8.787 1.00 69.88 117 ARG A C 1
ATOM 953 O O . ARG A 1 117 ? -25.777 -2.573 8.709 1.00 69.88 117 ARG A O 1
ATOM 960 N N . GLU A 1 118 ? -24.403 -0.962 9.454 1.00 65.19 118 GLU A N 1
ATOM 961 C CA . GLU A 1 118 ? -25.446 -0.095 10.024 1.00 65.19 118 GLU A CA 1
ATOM 962 C C . GLU A 1 118 ? -26.126 0.746 8.929 1.00 65.19 118 GLU A C 1
ATOM 964 O O . GLU A 1 118 ? -25.631 0.815 7.807 1.00 65.19 118 GLU A O 1
ATOM 969 N N . GLU A 1 119 ? -27.259 1.400 9.215 1.00 61.50 119 GLU A N 1
ATOM 970 C CA . GLU A 1 119 ? -27.912 2.288 8.242 1.00 61.50 119 GLU A CA 1
ATOM 971 C C . GLU A 1 119 ? -26.976 3.441 7.836 1.00 61.50 119 GLU A C 1
ATOM 973 O O . GLU A 1 119 ? -26.752 4.410 8.565 1.00 61.50 119 GLU A O 1
ATOM 978 N N . VAL A 1 120 ? -26.397 3.325 6.642 1.00 61.41 120 VAL A N 1
ATOM 979 C CA . VAL A 1 120 ? -25.524 4.339 6.055 1.00 61.41 120 VAL A CA 1
ATOM 980 C C . VAL A 1 120 ? -26.356 5.249 5.137 1.00 61.41 120 VAL A C 1
ATOM 982 O O . VAL A 1 120 ? -27.135 4.726 4.327 1.00 61.41 120 VAL A O 1
ATOM 985 N N . PRO A 1 121 ? -26.206 6.593 5.204 1.00 61.12 121 PRO A N 1
ATOM 986 C CA . PRO A 1 121 ? -26.841 7.487 4.237 1.00 61.12 121 PRO A CA 1
ATOM 987 C C . PRO A 1 121 ? -26.461 7.076 2.812 1.00 61.12 121 PRO A C 1
ATOM 989 O O . PRO A 1 121 ? -25.320 6.688 2.570 1.00 61.12 121 PRO A O 1
ATOM 992 N N . LYS A 1 122 ? -27.396 7.160 1.859 1.00 64.31 122 LYS A N 1
ATOM 993 C CA . LYS A 1 122 ? -27.212 6.640 0.487 1.00 64.31 122 LYS A CA 1
ATOM 994 C C . LYS A 1 122 ? -25.964 7.180 -0.223 1.00 64.31 122 LYS A C 1
ATOM 996 O O . LYS A 1 122 ? -25.375 6.478 -1.031 1.00 64.31 122 LYS A O 1
ATOM 1001 N N . GLU A 1 123 ? -25.532 8.390 0.114 1.00 58.31 123 GLU A N 1
ATOM 1002 C CA . GLU A 1 123 ? -24.305 9.021 -0.400 1.00 58.31 123 GLU A CA 1
ATOM 1003 C C . GLU A 1 123 ? -23.014 8.304 0.041 1.00 58.31 123 GLU A C 1
ATOM 1005 O O . GLU A 1 123 ? -21.997 8.371 -0.648 1.00 58.31 123 GLU A O 1
ATOM 1010 N N . TYR A 1 124 ? -23.066 7.589 1.168 1.00 54.88 124 TYR A N 1
ATOM 1011 C CA . TYR A 1 124 ? -21.983 6.777 1.724 1.00 54.88 124 TYR A CA 1
ATOM 1012 C C . TYR A 1 124 ? -22.263 5.271 1.634 1.00 54.88 124 TYR A C 1
ATOM 1014 O O . TYR A 1 124 ? -21.414 4.480 2.043 1.00 54.88 124 TYR A O 1
ATOM 1022 N N . GLN A 1 125 ? -23.404 4.857 1.059 1.00 59.66 125 GLN A N 1
ATOM 1023 C CA . GLN A 1 125 ? -23.596 3.504 0.516 1.00 59.66 125 GLN A CA 1
ATOM 1024 C C . GLN A 1 125 ? -22.719 3.359 -0.732 1.00 59.66 125 GLN A C 1
ATOM 1026 O O . GLN A 1 125 ? -23.187 3.245 -1.862 1.00 59.66 125 GLN A O 1
ATOM 1031 N N . ALA A 1 126 ? -21.417 3.482 -0.532 1.00 55.59 126 ALA A N 1
ATOM 1032 C CA . ALA A 1 126 ? -20.436 3.473 -1.583 1.00 55.59 126 ALA A CA 1
ATOM 1033 C C . ALA A 1 126 ? -19.744 2.118 -1.640 1.00 55.59 126 ALA A C 1
ATOM 1035 O O . ALA A 1 126 ? -19.749 1.345 -0.680 1.00 55.59 126 ALA A O 1
ATOM 1036 N N . ALA A 1 127 ? -19.185 1.855 -2.818 1.00 61.56 127 ALA A N 1
ATOM 1037 C CA . ALA A 1 127 ? -18.461 0.647 -3.146 1.00 61.56 127 ALA A CA 1
ATOM 1038 C C . ALA A 1 127 ? -17.474 0.254 -2.041 1.00 61.56 127 ALA A C 1
ATOM 1040 O O . ALA A 1 127 ? -16.822 1.087 -1.413 1.00 61.56 127 ALA A O 1
ATOM 1041 N N . ARG A 1 128 ? -17.429 -1.057 -1.836 1.00 73.19 128 ARG A N 1
ATOM 1042 C CA . ARG A 1 128 ? -16.469 -1.817 -1.049 1.00 73.19 128 ARG A CA 1
ATOM 1043 C C . ARG A 1 128 ? -15.065 -1.190 -1.155 1.00 73.19 128 ARG A C 1
ATOM 1045 O O . ARG A 1 128 ? -14.584 -1.075 -2.279 1.00 73.19 128 ARG A O 1
ATOM 1052 N N . PRO A 1 129 ? -14.432 -0.757 -0.048 1.00 84.81 129 PRO A N 1
ATOM 1053 C CA . PRO A 1 129 ? -13.068 -0.248 -0.117 1.00 84.81 129 PRO A CA 1
ATOM 1054 C C . PRO A 1 129 ? -12.122 -1.337 -0.637 1.00 84.81 129 PRO A C 1
ATOM 1056 O O . PRO A 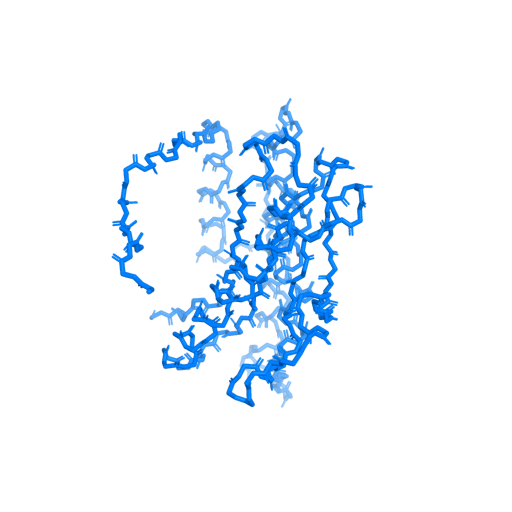1 129 ? -12.275 -2.522 -0.318 1.00 84.81 129 PRO A O 1
ATOM 1059 N N . ASP A 1 130 ? -11.115 -0.923 -1.405 1.00 88.50 130 ASP A N 1
ATOM 1060 C CA . ASP A 1 130 ? -10.134 -1.841 -1.994 1.00 88.50 130 ASP A CA 1
ATOM 1061 C C . ASP A 1 130 ? -9.261 -2.525 -0.937 1.00 88.50 130 ASP A C 1
ATOM 1063 O O . ASP A 1 130 ? -8.719 -3.600 -1.186 1.00 88.50 130 ASP A O 1
ATOM 1067 N N . ILE A 1 131 ? -9.086 -1.890 0.226 1.00 91.81 131 ILE A N 1
ATOM 1068 C CA . ILE A 1 131 ? -8.233 -2.365 1.315 1.00 91.81 131 ILE A CA 1
ATOM 1069 C C . ILE A 1 131 ? -8.995 -2.251 2.635 1.00 91.81 131 ILE A C 1
ATOM 1071 O O . ILE A 1 131 ? -9.464 -1.168 2.991 1.00 91.81 131 ILE A O 1
ATOM 1075 N N . ILE A 1 132 ? -9.023 -3.330 3.415 1.00 91.81 132 ILE A N 1
ATOM 1076 C CA . ILE A 1 132 ? -9.364 -3.311 4.841 1.00 91.81 132 ILE A CA 1
ATOM 1077 C C . ILE A 1 132 ? -8.193 -3.874 5.638 1.00 91.81 132 ILE A C 1
ATOM 1079 O O . ILE A 1 132 ? -7.571 -4.865 5.259 1.00 91.81 132 ILE A O 1
ATOM 1083 N N . MET A 1 133 ? -7.887 -3.219 6.754 1.00 91.12 133 MET A N 1
ATOM 1084 C CA . MET A 1 133 ? -6.814 -3.617 7.657 1.00 91.12 133 MET A CA 1
ATOM 1085 C C . MET A 1 133 ? -7.433 -4.078 8.963 1.00 91.12 133 MET A C 1
ATOM 1087 O O . MET A 1 133 ? -8.132 -3.307 9.624 1.00 91.12 133 MET A O 1
ATOM 1091 N N . ILE A 1 134 ? -7.178 -5.331 9.321 1.00 89.06 134 ILE A N 1
ATOM 1092 C CA . ILE A 1 134 ? -7.792 -5.994 10.471 1.00 89.06 134 ILE A CA 1
ATOM 1093 C C . ILE A 1 134 ? -6.677 -6.386 11.431 1.00 89.06 134 ILE A C 1
ATOM 1095 O O . ILE A 1 134 ? -5.635 -6.886 11.010 1.00 89.06 134 ILE A O 1
ATOM 1099 N N . CYS A 1 135 ? -6.850 -6.124 12.722 1.00 86.88 135 CYS A N 1
ATOM 1100 C CA . CYS A 1 135 ? -5.886 -6.593 13.702 1.00 86.88 135 CYS A CA 1
ATOM 1101 C C . CYS A 1 135 ? -6.068 -8.091 14.006 1.00 86.88 135 CYS A C 1
ATOM 1103 O O . CYS A 1 135 ? -7.073 -8.702 13.649 1.00 86.88 135 CYS A O 1
ATOM 1105 N N . CYS A 1 136 ? -5.123 -8.687 14.733 1.00 83.88 136 CYS A N 1
ATOM 1106 C CA . CYS A 1 136 ? -5.187 -10.093 15.152 1.00 83.88 136 CYS A CA 1
ATOM 1107 C C . CYS A 1 136 ? -6.422 -10.462 15.997 1.00 83.88 136 CYS A C 1
ATOM 1109 O O . CYS A 1 136 ? -6.710 -11.643 16.155 1.00 83.88 136 CYS A O 1
ATOM 1111 N N . GLU A 1 137 ? -7.155 -9.480 16.524 1.00 83.19 137 GLU A N 1
ATOM 1112 C CA . GLU A 1 137 ? -8.400 -9.674 17.280 1.00 83.19 137 GLU A CA 1
ATOM 1113 C C . GLU A 1 137 ? -9.652 -9.637 16.383 1.00 83.19 137 GLU A C 1
ATOM 1115 O O . GLU A 1 137 ? -10.772 -9.708 16.878 1.00 83.19 137 GLU A O 1
ATOM 1120 N N . GLY A 1 138 ? -9.487 -9.522 15.059 1.00 82.00 138 GLY A N 1
ATOM 1121 C CA . GLY A 1 138 ? -10.602 -9.450 14.110 1.00 82.00 138 GLY A CA 1
ATOM 1122 C C . GLY A 1 138 ? -11.250 -8.065 14.013 1.00 82.00 138 GLY A C 1
ATOM 1123 O O . GLY A 1 138 ? -12.345 -7.935 13.471 1.00 82.00 138 GLY A O 1
ATOM 1124 N N . ILE A 1 139 ? -10.587 -7.026 14.528 1.00 84.88 139 ILE A N 1
ATOM 1125 C CA . ILE A 1 139 ? -11.108 -5.658 14.577 1.00 84.88 139 ILE A CA 1
ATOM 1126 C C . ILE A 1 139 ? -10.512 -4.824 13.440 1.00 84.88 139 ILE A C 1
ATOM 1128 O O . ILE A 1 139 ? -9.298 -4.802 13.239 1.00 84.88 139 ILE A O 1
ATOM 1132 N N . GLU A 1 140 ? -11.354 -4.081 12.723 1.00 89.00 140 GLU A N 1
ATOM 1133 C CA . GLU A 1 140 ? -10.903 -3.152 11.685 1.00 89.00 140 GLU A CA 1
ATOM 1134 C C . GLU A 1 140 ? -10.176 -1.941 12.277 1.00 89.00 140 GLU A C 1
ATOM 1136 O O . GLU A 1 140 ? -10.722 -1.186 13.085 1.00 89.00 140 GLU A O 1
ATOM 1141 N N . VAL A 1 141 ? -8.940 -1.726 11.834 1.00 88.81 141 VAL A N 1
ATOM 1142 C CA . VAL A 1 141 ? -8.079 -0.626 12.292 1.00 88.81 141 VAL A CA 1
ATOM 1143 C C . VAL A 1 141 ? -7.828 0.428 11.216 1.00 88.81 141 VAL A C 1
ATOM 1145 O O . VAL A 1 141 ? -7.376 1.534 11.525 1.00 88.81 141 VAL A O 1
ATOM 1148 N N . GLY A 1 142 ? -8.188 0.137 9.968 1.00 90.75 142 GLY A N 1
ATOM 1149 C CA . GLY A 1 142 ? -8.165 1.112 8.889 1.00 90.75 142 GLY A CA 1
ATOM 1150 C C . GLY A 1 142 ? -8.681 0.553 7.570 1.00 90.75 142 GLY A C 1
ATOM 1151 O O . GLY A 1 142 ? -9.099 -0.605 7.472 1.00 90.75 142 GLY A O 1
ATOM 1152 N N . CYS A 1 143 ? -8.646 1.397 6.548 1.00 92.62 143 CYS A N 1
ATOM 1153 C CA . CYS A 1 143 ? -9.094 1.056 5.203 1.00 92.62 143 CYS A CA 1
ATOM 1154 C C . CYS A 1 143 ? -8.282 1.802 4.141 1.00 92.62 143 CYS A C 1
ATOM 1156 O O . CYS A 1 143 ? -7.446 2.654 4.459 1.00 92.62 143 CYS A O 1
ATOM 1158 N N . GLY A 1 144 ? -8.519 1.492 2.872 1.00 91.69 144 GLY A N 1
ATOM 1159 C CA . GLY A 1 144 ? -7.905 2.222 1.782 1.00 91.69 144 GLY A CA 1
ATOM 1160 C C . GLY A 1 144 ? -8.532 1.993 0.418 1.00 91.69 144 GLY A C 1
ATOM 1161 O O . GLY A 1 144 ? -9.338 1.089 0.224 1.00 91.69 144 GLY A O 1
ATOM 1162 N N . GLU A 1 145 ? -8.121 2.841 -0.516 1.00 90.38 145 GLU A N 1
ATOM 1163 C CA . GLU A 1 145 ? -8.544 2.845 -1.915 1.00 90.38 145 GLU A CA 1
ATOM 1164 C C . GLU A 1 145 ? -7.315 2.896 -2.821 1.00 90.38 145 GLU A C 1
ATOM 1166 O O . GLU A 1 145 ? -6.296 3.534 -2.510 1.00 90.38 145 GLU A O 1
ATOM 1171 N N . VAL A 1 146 ? -7.431 2.253 -3.974 1.00 88.81 146 VAL A N 1
ATOM 1172 C CA . VAL A 1 146 ? -6.391 2.153 -4.984 1.00 88.81 146 VAL A CA 1
ATOM 1173 C C . VAL A 1 146 ? -6.903 2.765 -6.276 1.00 88.81 146 VAL A C 1
ATOM 1175 O O . VAL A 1 146 ? -7.907 2.353 -6.842 1.00 88.81 146 VAL A O 1
ATOM 1178 N N . LYS A 1 147 ? -6.180 3.756 -6.794 1.00 85.88 147 LYS A N 1
ATOM 1179 C CA . LYS A 1 147 ? -6.543 4.424 -8.043 1.00 85.88 147 LYS A CA 1
ATOM 1180 C C . LYS A 1 147 ? -5.435 4.256 -9.081 1.00 85.88 147 LYS A C 1
ATOM 1182 O O . LYS A 1 147 ? -4.323 4.755 -8.880 1.00 85.88 147 LYS A O 1
ATOM 1187 N N . PRO A 1 148 ? -5.721 3.595 -10.219 1.00 80.25 148 PRO A N 1
ATOM 1188 C CA . PRO A 1 148 ? -4.793 3.525 -11.339 1.00 80.25 148 PRO A CA 1
ATOM 1189 C C . PRO A 1 148 ? -4.392 4.919 -11.847 1.00 80.25 148 PRO A C 1
ATOM 1191 O O . PRO A 1 148 ? -5.094 5.906 -11.594 1.00 80.25 148 PRO A O 1
ATOM 1194 N N . PRO A 1 149 ? -3.298 5.026 -12.620 1.00 78.81 149 PRO A N 1
ATOM 1195 C CA . PRO A 1 149 ? -2.892 6.292 -13.213 1.00 78.81 149 PRO A CA 1
ATOM 1196 C C . PRO A 1 149 ? -4.012 6.941 -14.039 1.00 78.81 149 PRO A C 1
ATOM 1198 O O . PRO A 1 149 ? -4.825 6.262 -14.666 1.00 78.81 149 PRO A O 1
ATOM 1201 N N . LYS A 1 150 ? -3.974 8.276 -14.134 1.00 76.19 150 LYS A N 1
ATOM 1202 C CA . LYS A 1 150 ? -4.856 9.106 -14.985 1.00 76.19 150 LYS A CA 1
ATOM 1203 C C . LYS A 1 150 ? -6.317 9.245 -14.528 1.00 76.19 150 LYS A C 1
ATOM 1205 O O . LYS A 1 150 ? -7.118 9.764 -15.303 1.00 76.19 150 LYS A O 1
ATOM 1210 N N . LYS A 1 151 ? -6.666 8.866 -13.297 1.00 78.31 151 LYS A N 1
ATOM 1211 C CA . LYS A 1 151 ? -7.957 9.255 -12.698 1.00 78.31 151 LYS A CA 1
ATOM 1212 C C . LYS A 1 151 ? -8.000 10.772 -12.454 1.00 78.31 151 LYS A C 1
ATOM 1214 O O . LYS A 1 151 ? -6.956 11.401 -12.267 1.00 78.31 151 LYS A O 1
ATOM 1219 N N . CYS A 1 152 ? -9.190 11.368 -12.528 1.00 80.62 152 CYS A N 1
ATOM 1220 C CA . CYS A 1 152 ? -9.355 12.800 -12.279 1.00 80.62 152 CYS A CA 1
ATOM 1221 C C . CYS A 1 152 ? -9.264 13.107 -10.779 1.00 80.62 152 CYS A C 1
ATOM 1223 O O . CYS A 1 152 ? -9.490 12.236 -9.937 1.00 80.62 152 CYS A O 1
ATOM 1225 N N . ARG A 1 153 ? -8.893 14.345 -10.450 1.00 82.25 153 ARG A N 1
ATOM 1226 C CA . ARG A 1 153 ? -8.635 14.758 -9.067 1.00 82.25 153 ARG A CA 1
ATOM 1227 C C . ARG A 1 153 ? -9.907 14.734 -8.223 1.00 82.25 153 ARG A C 1
ATOM 1229 O O . ARG A 1 153 ? -9.854 14.344 -7.067 1.00 82.25 153 ARG A O 1
ATOM 1236 N N . GLU A 1 154 ? -11.038 15.075 -8.826 1.00 83.56 154 GLU A N 1
ATOM 1237 C CA . GLU A 1 154 ? -12.341 15.100 -8.168 1.00 83.56 154 GLU A CA 1
ATOM 1238 C C . GLU A 1 154 ? -12.721 13.711 -7.641 1.00 83.56 154 GLU A C 1
ATOM 1240 O O . GLU A 1 154 ? -13.169 13.586 -6.505 1.00 83.56 154 GLU A O 1
ATOM 1245 N N . LEU A 1 155 ? -12.474 12.651 -8.423 1.00 80.50 155 LEU A N 1
ATOM 1246 C CA . LEU A 1 155 ? -12.709 11.273 -7.979 1.00 80.50 155 LEU A CA 1
ATOM 1247 C C . LEU A 1 155 ? -11.774 10.880 -6.827 1.00 80.50 155 LEU A C 1
ATOM 1249 O O . LEU A 1 155 ? -12.217 10.258 -5.868 1.00 80.50 155 LEU A O 1
ATOM 1253 N N . ILE A 1 156 ? -10.507 11.303 -6.882 1.00 83.75 156 ILE A N 1
ATOM 1254 C CA . ILE A 1 156 ? -9.529 11.068 -5.808 1.00 83.75 156 ILE A CA 1
ATOM 1255 C C . ILE A 1 156 ? -9.965 11.765 -4.508 1.00 83.75 156 ILE A C 1
ATOM 1257 O O . ILE A 1 156 ? -9.852 11.179 -3.433 1.00 83.75 156 ILE A O 1
ATOM 1261 N N . ASP A 1 157 ? -10.482 12.993 -4.589 1.00 84.44 157 ASP A N 1
ATOM 1262 C CA . ASP A 1 157 ? -10.948 13.753 -3.423 1.00 84.44 157 ASP A CA 1
ATOM 1263 C C . ASP A 1 157 ? -12.238 13.157 -2.821 1.00 84.44 157 ASP A C 1
ATOM 1265 O O . ASP A 1 157 ? -12.388 13.111 -1.593 1.00 84.44 157 ASP A O 1
ATOM 1269 N N . ILE A 1 158 ? -13.136 12.627 -3.662 1.00 84.81 158 ILE A N 1
ATOM 1270 C CA . ILE A 1 158 ? -14.311 11.857 -3.221 1.00 84.81 158 ILE A CA 1
ATOM 1271 C C . ILE A 1 158 ? -13.871 10.593 -2.471 1.00 84.81 158 ILE A C 1
ATOM 1273 O O . ILE A 1 158 ? -14.337 10.351 -1.356 1.00 84.81 158 ILE A O 1
ATOM 1277 N N . 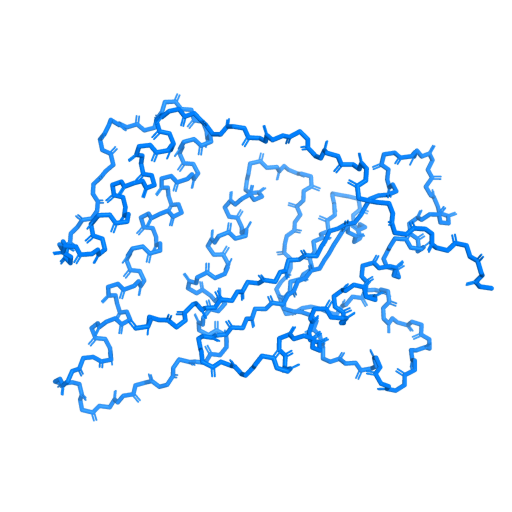ASP A 1 159 ? -12.949 9.814 -3.040 1.00 85.31 159 ASP A N 1
ATOM 1278 C CA . ASP A 1 159 ? -12.458 8.579 -2.419 1.00 85.31 159 ASP A CA 1
ATOM 1279 C C . ASP A 1 159 ? -11.712 8.874 -1.108 1.00 85.31 159 ASP A C 1
ATOM 1281 O O . ASP A 1 159 ? -11.939 8.213 -0.096 1.00 85.31 159 ASP A O 1
ATOM 1285 N N . ARG A 1 160 ? -10.910 9.945 -1.063 1.00 86.00 160 ARG A N 1
ATOM 1286 C CA . ARG A 1 160 ? -10.272 10.420 0.173 1.00 86.00 160 ARG A CA 1
ATOM 1287 C C . ARG A 1 160 ? -11.297 10.747 1.263 1.00 86.00 160 ARG A C 1
ATOM 1289 O O . ARG A 1 160 ? -11.088 10.399 2.425 1.00 86.00 160 ARG A O 1
ATOM 1296 N N . SER A 1 161 ? -12.386 11.419 0.896 1.00 86.19 161 SER A N 1
ATOM 1297 C CA . SER A 1 161 ? -13.465 11.772 1.828 1.00 86.19 161 SER A CA 1
ATOM 1298 C C . SER A 1 161 ? -14.195 10.524 2.331 1.00 86.19 161 SER A C 1
ATOM 1300 O O . SER A 1 161 ? -14.505 10.424 3.519 1.00 8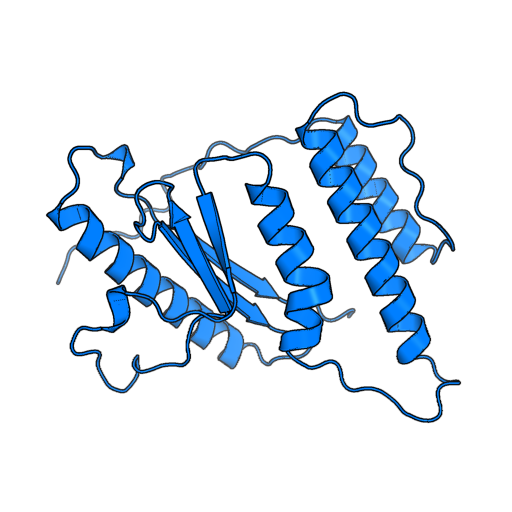6.19 161 SER A O 1
ATOM 1302 N N . ARG A 1 162 ? -14.402 9.536 1.451 1.00 84.12 162 ARG A N 1
ATOM 1303 C CA . ARG A 1 162 ? -14.996 8.241 1.802 1.00 84.12 162 ARG A CA 1
ATOM 1304 C C . ARG A 1 162 ? -14.133 7.465 2.793 1.00 84.12 162 ARG A C 1
ATOM 1306 O O . ARG A 1 162 ? -14.656 7.019 3.810 1.00 84.12 162 ARG A O 1
ATOM 1313 N N . ILE A 1 163 ? -12.826 7.357 2.539 1.00 88.75 163 ILE A N 1
ATOM 1314 C CA . ILE A 1 163 ? -11.875 6.710 3.458 1.00 88.75 163 ILE A CA 1
ATOM 1315 C C . ILE A 1 163 ? -11.961 7.353 4.843 1.00 88.75 163 ILE A C 1
ATOM 1317 O O . ILE A 1 163 ? -12.055 6.646 5.840 1.00 88.75 163 ILE A O 1
ATOM 1321 N N . ALA A 1 164 ? -11.971 8.688 4.916 1.00 88.25 164 ALA A N 1
ATOM 1322 C CA . ALA A 1 164 ? -12.050 9.395 6.191 1.00 88.25 164 ALA A CA 1
ATOM 1323 C C . ALA A 1 164 ? -13.337 9.064 6.970 1.00 88.25 164 ALA A C 1
ATOM 1325 O O . ALA A 1 164 ? -13.279 8.848 8.182 1.00 88.25 164 ALA A O 1
ATOM 1326 N N . GLU A 1 165 ? -14.483 8.976 6.290 1.00 87.00 165 GLU A N 1
ATOM 1327 C CA . GLU A 1 165 ? -15.757 8.610 6.921 1.00 87.00 165 GLU A CA 1
ATOM 1328 C C . GLU A 1 165 ? -15.784 7.137 7.368 1.00 87.00 165 GLU A C 1
ATOM 1330 O O . GLU A 1 165 ? -16.218 6.858 8.487 1.00 87.00 165 GLU A O 1
ATOM 1335 N N . ILE A 1 166 ? -15.259 6.198 6.566 1.00 87.19 166 ILE A N 1
ATOM 1336 C CA . ILE A 1 166 ? -15.131 4.782 6.968 1.00 87.19 166 ILE A CA 1
ATOM 1337 C C . ILE A 1 166 ? -14.217 4.666 8.191 1.00 87.19 166 ILE A C 1
ATOM 1339 O O . ILE A 1 166 ? -14.606 4.086 9.202 1.00 87.19 166 ILE A O 1
ATOM 1343 N N . CYS A 1 167 ? -13.036 5.282 8.146 1.00 89.69 167 CYS A N 1
ATOM 1344 C CA . CYS A 1 167 ? -12.094 5.332 9.261 1.00 89.69 167 CYS A CA 1
ATOM 1345 C C . CYS A 1 167 ? -12.743 5.876 10.542 1.00 89.69 167 CYS A C 1
ATOM 1347 O O . CYS A 1 167 ? -12.583 5.301 11.620 1.00 89.69 167 CYS A O 1
ATOM 1349 N N . LYS A 1 168 ? -13.518 6.961 10.437 1.00 88.75 168 LYS A N 1
ATOM 1350 C CA . LYS A 1 168 ? -14.260 7.533 11.566 1.00 88.75 168 LYS A CA 1
ATOM 1351 C C . LYS A 1 168 ? -15.271 6.541 12.149 1.00 88.75 168 LYS A C 1
ATOM 1353 O O . LYS A 1 168 ? -15.377 6.453 13.370 1.00 88.75 168 LYS A O 1
ATOM 1358 N N . ARG A 1 169 ? -15.988 5.783 11.316 1.00 86.12 169 ARG A N 1
ATOM 1359 C CA . ARG A 1 169 ? -16.949 4.758 11.768 1.00 86.12 169 ARG A CA 1
ATOM 1360 C C . ARG A 1 169 ? -16.256 3.561 12.414 1.00 86.12 169 ARG A C 1
ATOM 1362 O O . ARG A 1 169 ? -16.632 3.169 13.514 1.00 86.12 169 ARG A O 1
ATOM 1369 N N . GLN A 1 170 ? -15.200 3.042 11.788 1.00 87.31 170 GLN A N 1
ATOM 1370 C CA . GLN A 1 170 ? -14.343 1.997 12.361 1.00 87.31 170 GLN A CA 1
ATOM 1371 C C . GLN A 1 170 ? -13.784 2.415 13.725 1.00 87.31 170 GLN A C 1
ATOM 1373 O O . GLN A 1 170 ? -13.726 1.618 14.660 1.00 87.31 170 GLN A O 1
ATOM 1378 N N . LEU A 1 171 ? -13.364 3.677 13.853 1.00 89.38 171 LEU A N 1
ATOM 1379 C CA . LEU A 1 171 ? -12.917 4.235 15.121 1.00 89.38 171 LEU A CA 1
ATOM 1380 C C . LEU A 1 171 ? -14.069 4.328 16.128 1.00 89.38 171 LEU A C 1
ATOM 1382 O O . LEU A 1 171 ? -13.899 3.890 17.257 1.00 89.38 171 LEU A O 1
ATOM 1386 N N . HIS A 1 172 ? -15.235 4.842 15.730 1.00 87.25 172 HIS A N 1
ATOM 1387 C CA . HIS A 1 172 ? -16.399 4.955 16.612 1.00 87.25 172 HIS A CA 1
ATOM 1388 C C . HIS A 1 172 ? -16.794 3.609 17.230 1.00 87.25 172 HIS A C 1
ATOM 1390 O O . HIS A 1 172 ? -16.935 3.529 18.447 1.00 87.25 172 HIS A O 1
ATOM 1396 N N . LEU A 1 173 ? -16.898 2.555 16.416 1.00 82.69 173 LEU A N 1
ATOM 1397 C CA . LEU A 1 173 ? -17.227 1.209 16.894 1.00 82.69 173 LEU A CA 1
ATOM 1398 C C . LEU A 1 173 ? -16.183 0.682 17.884 1.00 82.69 173 LEU A C 1
ATOM 1400 O O . LEU A 1 173 ? -16.537 0.139 18.924 1.00 82.69 173 LEU A O 1
ATOM 1404 N N . ARG A 1 174 ? -14.892 0.907 17.614 1.00 85.56 174 ARG A N 1
ATOM 1405 C CA . ARG A 1 174 ? -13.823 0.520 18.545 1.00 85.56 174 ARG A CA 1
ATOM 1406 C C . ARG A 1 174 ? -13.865 1.291 19.852 1.00 85.56 174 ARG A C 1
ATOM 1408 O O . ARG A 1 174 ? -13.652 0.700 20.903 1.00 85.56 174 ARG A O 1
ATOM 1415 N N . LEU A 1 175 ? -14.154 2.590 19.811 1.00 86.62 175 LEU A N 1
ATOM 1416 C CA . LEU A 1 175 ? -14.236 3.420 21.014 1.00 86.62 175 LEU A CA 1
ATOM 1417 C C . LEU A 1 175 ? -15.310 2.929 21.991 1.00 86.62 175 LEU A C 1
ATOM 1419 O O . LEU A 1 175 ? -15.124 3.064 23.196 1.00 86.62 175 LEU A O 1
ATOM 1423 N N . GLN A 1 176 ? -16.396 2.330 21.492 1.00 82.94 176 GLN A N 1
ATOM 1424 C CA . GLN A 1 176 ? -17.463 1.780 22.335 1.00 82.94 176 GLN A CA 1
ATOM 1425 C C . GLN A 1 176 ? -17.001 0.593 23.194 1.00 82.94 176 GLN A C 1
ATOM 1427 O O . GLN A 1 176 ? -17.556 0.367 24.266 1.00 82.94 176 GLN A O 1
ATOM 1432 N N . THR A 1 177 ? -15.992 -0.154 22.741 1.00 80.50 177 THR A N 1
ATOM 1433 C CA . THR A 1 177 ? -15.504 -1.366 23.420 1.00 80.50 177 THR A CA 1
ATOM 1434 C C . THR A 1 177 ? -14.065 -1.247 23.920 1.00 80.50 177 THR A C 1
ATOM 1436 O O . THR A 1 177 ? -13.586 -2.149 24.604 1.00 80.50 177 THR A O 1
ATOM 1439 N N . SER A 1 178 ? -13.360 -0.168 23.568 1.00 81.88 178 SER A N 1
ATOM 1440 C CA . SER A 1 178 ? -11.935 -0.011 23.859 1.00 81.88 178 SER A CA 1
ATOM 1441 C C . SER A 1 178 ? -11.651 0.124 25.351 1.00 81.88 178 SER A C 1
ATOM 1443 O O . SER A 1 178 ? -12.360 0.826 26.073 1.00 81.88 178 SER A O 1
ATOM 1445 N N . SER A 1 179 ? -10.550 -0.481 25.790 1.00 78.06 179 SER A N 1
ATOM 1446 C CA . SER A 1 179 ? -10.055 -0.356 27.170 1.00 78.06 179 SER A CA 1
ATOM 1447 C C . SER A 1 179 ? -8.854 0.589 27.284 1.00 78.06 179 SER A C 1
ATOM 1449 O O . SER A 1 179 ? -8.454 0.973 28.384 1.00 78.06 179 SER A O 1
ATOM 1451 N N . SER A 1 180 ? -8.276 0.986 26.143 1.00 77.12 180 SER A N 1
ATOM 1452 C CA . SER A 1 180 ? -7.054 1.781 26.077 1.00 77.12 180 SER A CA 1
ATOM 1453 C C . SER A 1 180 ? -7.119 2.869 25.011 1.00 77.12 180 SER A C 1
ATOM 1455 O O . SER A 1 180 ? -7.563 2.644 23.890 1.00 77.12 180 SER A O 1
ATOM 1457 N N . THR A 1 181 ? -6.532 4.028 25.312 1.00 76.75 181 THR A N 1
ATOM 1458 C CA . THR A 1 181 ? -6.351 5.125 24.347 1.00 76.75 181 THR A CA 1
ATOM 1459 C C . THR A 1 181 ? -5.455 4.755 23.163 1.00 76.75 181 THR A C 1
ATOM 1461 O O . THR A 1 181 ? -5.508 5.399 22.119 1.00 76.75 181 THR A O 1
ATOM 1464 N N . LYS A 1 182 ? -4.656 3.685 23.276 1.00 70.38 182 LYS A N 1
ATOM 1465 C CA . LYS A 1 182 ? -3.863 3.145 22.158 1.00 70.38 182 LYS A CA 1
ATOM 1466 C C . LYS A 1 182 ? -4.731 2.576 21.032 1.00 70.38 182 LYS A C 1
ATOM 1468 O O . LYS A 1 182 ? -4.265 2.497 19.901 1.00 70.38 182 LYS A O 1
ATOM 1473 N N . GLU A 1 183 ? -5.973 2.206 21.331 1.00 69.31 183 GLU A N 1
ATOM 1474 C CA . GLU A 1 183 ? -6.941 1.676 20.362 1.00 69.31 183 GLU A CA 1
ATOM 1475 C C . GLU A 1 183 ? -7.701 2.801 19.636 1.00 69.31 183 GLU A C 1
ATOM 1477 O O . GLU A 1 183 ? -8.460 2.543 18.702 1.00 69.31 183 GLU A O 1
ATOM 1482 N N . HIS A 1 184 ? -7.471 4.064 20.024 1.00 80.94 184 HIS A N 1
ATOM 1483 C CA . HIS A 1 184 ? -8.203 5.242 19.543 1.00 80.94 184 HIS A CA 1
ATOM 1484 C C . HIS A 1 184 ? -7.585 5.851 18.277 1.00 80.94 184 HIS A C 1
ATOM 1486 O O . HIS A 1 184 ? -7.679 7.053 18.037 1.00 80.94 184 HIS A O 1
ATOM 1492 N N . CYS A 1 185 ? -6.932 5.031 17.455 1.00 79.44 185 CYS A N 1
ATOM 1493 C CA . CYS A 1 185 ? -6.311 5.465 16.211 1.00 79.44 185 CYS A CA 1
ATOM 1494 C C . CYS A 1 185 ? -6.825 4.656 15.020 1.00 79.44 185 CYS A C 1
ATOM 1496 O O . CYS A 1 185 ? -7.077 3.454 15.094 1.00 79.44 185 CYS A O 1
ATOM 1498 N N . THR A 1 186 ? -6.994 5.324 13.889 1.00 86.31 186 THR A N 1
ATOM 1499 C CA . THR A 1 186 ? -7.288 4.707 12.596 1.00 86.31 186 THR A CA 1
ATOM 1500 C C . THR A 1 186 ? -6.419 5.369 11.544 1.00 86.31 186 THR A C 1
ATOM 1502 O O . THR A 1 186 ? -5.934 6.483 11.753 1.00 86.31 186 THR A O 1
ATOM 1505 N N . PHE A 1 187 ? -6.218 4.700 10.420 1.00 84.56 187 PHE A N 1
ATOM 1506 C CA . PHE A 1 187 ? -5.505 5.286 9.302 1.00 84.56 187 PHE A CA 1
ATOM 1507 C C . PHE A 1 187 ? -6.126 4.851 7.980 1.00 84.56 187 PHE A C 1
ATOM 1509 O O . PHE A 1 187 ? -6.640 3.741 7.837 1.00 84.56 187 PHE A O 1
ATOM 1516 N N . GLY A 1 188 ? -6.083 5.778 7.031 1.00 88.44 188 GLY A N 1
ATOM 1517 C CA . GLY A 1 188 ? -6.573 5.600 5.678 1.00 88.44 188 GLY A CA 1
ATOM 1518 C C . GLY A 1 188 ? -5.413 5.541 4.693 1.00 88.44 188 GLY A C 1
ATOM 1519 O O . GLY A 1 188 ? -4.510 6.378 4.768 1.00 88.44 188 GLY A O 1
ATOM 1520 N N . ILE A 1 189 ? -5.439 4.586 3.765 1.00 89.75 189 ILE A N 1
ATOM 1521 C CA . ILE A 1 189 ? -4.458 4.482 2.678 1.00 89.75 189 ILE A CA 1
ATOM 1522 C C . ILE A 1 189 ? -5.116 4.902 1.367 1.00 89.75 189 ILE A C 1
ATOM 1524 O O . ILE A 1 189 ? -6.114 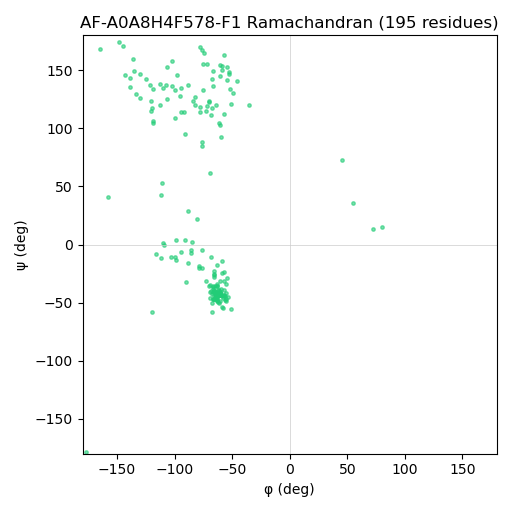4.328 0.954 1.00 89.75 189 ILE A O 1
ATOM 1528 N N . LEU A 1 190 ? -4.519 5.863 0.668 1.00 88.25 190 LEU A N 1
ATOM 1529 C CA . LEU A 1 190 ? -4.888 6.187 -0.707 1.00 88.25 190 LEU A CA 1
ATOM 1530 C C . LEU A 1 190 ? -3.676 5.948 -1.606 1.00 88.25 190 LEU A C 1
ATOM 1532 O O . LEU A 1 190 ? -2.719 6.725 -1.587 1.00 88.25 190 LEU A O 1
ATOM 1536 N N . ALA A 1 191 ? -3.701 4.856 -2.368 1.00 83.94 191 ALA A N 1
ATOM 1537 C CA . ALA A 1 191 ? -2.612 4.472 -3.258 1.00 83.94 191 ALA A CA 1
ATOM 1538 C C . ALA A 1 191 ? -2.942 4.883 -4.698 1.00 83.94 191 ALA A C 1
ATOM 1540 O O . ALA A 1 191 ? -3.809 4.298 -5.343 1.00 83.94 191 ALA A O 1
ATOM 1541 N N . GLY A 1 192 ? -2.250 5.901 -5.208 1.00 78.44 192 GLY A N 1
ATOM 1542 C CA . GLY A 1 192 ? -2.480 6.442 -6.547 1.00 78.44 192 GLY A CA 1
ATOM 1543 C C . GLY A 1 192 ? -1.312 6.203 -7.500 1.00 78.44 192 GLY A C 1
ATOM 1544 O O . GLY A 1 192 ? -0.153 6.412 -7.143 1.00 78.44 192 GLY A O 1
ATOM 1545 N N . GLY A 1 193 ? -1.615 5.839 -8.746 1.00 68.19 193 GLY A N 1
ATOM 1546 C CA . GLY A 1 193 ? -0.647 5.896 -9.838 1.00 68.19 193 GLY A CA 1
ATOM 1547 C C . GLY A 1 193 ? -0.331 7.345 -10.226 1.00 68.19 193 GLY A C 1
ATOM 1548 O O . GLY A 1 193 ? -1.224 8.103 -10.608 1.00 68.19 193 GLY A O 1
ATOM 1549 N N . ILE A 1 194 ? 0.941 7.742 -10.166 1.00 60.81 194 ILE A N 1
ATOM 1550 C CA . ILE A 1 194 ? 1.377 9.082 -10.582 1.00 60.81 194 ILE A CA 1
ATOM 1551 C C . ILE A 1 194 ? 1.381 9.151 -12.119 1.00 60.81 194 ILE A C 1
ATOM 1553 O O . ILE A 1 194 ? 1.901 8.259 -12.788 1.00 60.81 194 ILE A O 1
ATOM 1557 N N . LYS A 1 195 ? 0.809 10.215 -12.705 1.00 52.81 195 LYS A N 1
ATOM 1558 C CA . LYS A 1 195 ? 1.069 10.548 -14.116 1.00 52.81 195 LYS A CA 1
ATOM 1559 C C . LYS A 1 195 ? 2.556 10.888 -14.239 1.00 52.81 195 LYS A C 1
ATOM 1561 O O . LYS A 1 195 ? 2.989 11.853 -13.619 1.00 52.81 195 LYS A O 1
ATOM 1566 N N . CYS A 1 196 ? 3.317 10.160 -15.057 1.00 38.50 196 CYS A N 1
ATOM 1567 C CA . CYS A 1 196 ? 4.538 10.740 -15.615 1.00 38.50 196 CYS A CA 1
ATOM 1568 C C . CYS A 1 196 ? 4.116 12.014 -16.363 1.00 38.50 196 CYS A C 1
ATOM 1570 O O . CYS A 1 196 ? 3.334 11.921 -17.314 1.00 38.50 196 CYS A O 1
ATOM 1572 N N . LEU A 1 197 ? 4.523 13.172 -15.837 1.00 27.81 197 LEU A N 1
ATOM 1573 C CA . LEU A 1 197 ? 4.441 14.463 -16.520 1.00 27.81 197 LEU A CA 1
ATOM 1574 C C . LEU A 1 197 ? 5.372 14.453 -17.732 1.00 27.81 197 LEU A C 1
ATOM 1576 O O . LEU A 1 197 ? 6.477 13.877 -17.605 1.00 27.81 197 LEU A O 1
#

Sequence (197 aa):
LSSIEISNQAKLYEYQLSNNSYALIKRWKKALNDKEELFLQPPPPTNREEMAIANTLSTLFLFDKESTRKTGKLVRHKYNQSEIDFIVKFASVLVQNTFSSSNRISIDWDTSSFSLREEVPKEYQAARPDIIMICCEGIEVGCGEVKPPKKCRELIDIDRSRIAEICKRQLHLRLQTSSSTKEHCTFGILAGGIKCL

Organism: Mucor circinelloides f. lusitanicus (NCBI:txid29924)

Mean predicted aligned error: 8.89 Å

Solvent-accessible surface area (backbone atoms only — not comparable to full-atom values): 11892 Å² total; per-residue (Å²): 139,89,78,83,79,89,70,88,73,77,72,68,79,81,80,76,74,52,73,65,48,51,52,49,53,53,49,52,54,47,38,61,74,73,60,53,95,70,83,81,68,83,76,70,63,89,48,73,65,41,40,39,51,49,54,36,53,48,51,44,50,52,45,50,52,51,51,49,63,48,63,33,94,85,44,91,66,73,69,79,81,47,60,66,56,42,37,67,52,46,50,44,45,50,55,50,44,72,41,65,84,45,89,50,50,48,79,43,66,63,38,74,60,77,66,64,73,56,98,59,61,74,91,68,67,57,79,60,36,44,31,33,30,28,35,74,85,74,44,62,43,26,34,21,44,71,42,57,57,80,66,58,67,68,60,53,53,50,50,52,53,49,37,52,52,52,28,50,38,34,39,52,62,40,62,78,72,53,91,50,79,84,63,74,59,59,50,67,46,78,49,68,44,75,68,86,125

Secondary structure (DSSP, 8-state):
------------------HHHHHHHHHHHHHHHTT-S----SSPP-SHHHHHHHHHHHHHHHHHHHHHHHHSTT-SS-PPPPHHHHIIIIIHHHHHHHHTT-SSEEEEES---GGGSS---TTT-----SEEEEETTS-EEEEEEEE-TT--HHHHHHHHHHHHHHHHHHHHHHHHH-SSGGGS--EEEEEEPPP--

Foldseek 3Di:
DPDDDPDPPPPPPPDDDDPLLVVLVVQLVVCVVVVPPARDRPPPDPDLVSVLSNQLSRQLSVLVVVLCVQQDPPHPDRDDQDQVNCCVRHVCSVPCSVCVVPPFKDKDAQAADPLPPPDDDPLLVDGRFGIFIATPVRATQATEHEEEPPDDVVVLVSRVVSRVVSNVSSLVVCVVVDPDPVSNHHDYDYHYDYPPD

Radius of gyration: 19.31 Å; Cα contacts (8 Å, |Δi|>4): 205; chains: 1; bounding box: 53×32×59 Å